Protein AF-A0A4Q3JRB8-F1 (afdb_monomer_lite)

Foldseek 3Di:
DPPPVVVVVVVVVVVVVVVVVVVVQADQVDDAQWDDDFQWIWGWQPDPDSRGDTDTDIDGQDPQQRGWDQDPSHIDRHGCVQFPPPQDQEWDDDWQWIWHQDPRGIDTDDGLPDPFWTWDWDDADPGIYIDGDGHFVPFDDPDQDWDFDWQWIWTQDPVVRGTDIDRLCRVVVHPQWTWDWDPPPDTDIDIDSDPDD

Radius of gyration: 28.71 Å; chains: 1; bounding box: 56×50×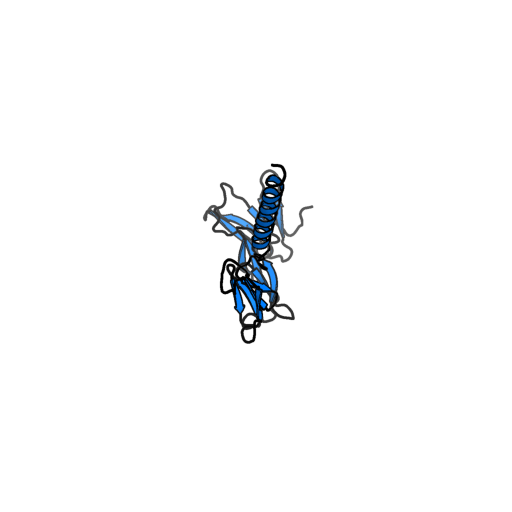99 Å

Secondary structure (DSSP, 8-state):
--SSHHHHHHHHHHHHHHHHHHHTT---S---SEEEETTEEEEE--SSSTTS---EEEEE-BTTB-EEEEETTEEEEE-GGGT--------EESSSEEEEEETTEEEEEEE--STTEEEEEEEETTEEEEEEEE-TTSPP-SS--EEEETTEEEEEETTTTEEEEEEHHHHHT-TT-EEEEE-SSS-EEEEESS---

Structure (mmCIF, N/CA/C/O backbone):
data_AF-A0A4Q3JRB8-F1
#
_entry.id   AF-A0A4Q3JRB8-F1
#
loop_
_atom_site.group_PDB
_atom_site.id
_atom_site.type_symbol
_atom_site.label_atom_id
_atom_site.label_alt_id
_atom_site.label_comp_id
_atom_site.label_asym_id
_atom_site.label_entity_id
_atom_site.label_seq_id
_atom_site.pdbx_PDB_ins_code
_atom_site.Cartn_x
_atom_site.Cartn_y
_atom_site.Cartn_z
_atom_site.occupancy
_atom_site.B_iso_or_equiv
_atom_site.auth_seq_id
_atom_site.auth_comp_id
_atom_site.auth_asym_id
_atom_site.auth_atom_id
_atom_site.pdbx_PDB_model_num
ATOM 1 N N . MET A 1 1 ? 23.333 -1.687 -75.417 1.00 53.34 1 MET A N 1
ATOM 2 C CA . MET A 1 1 ? 23.224 -0.672 -74.342 1.00 53.34 1 MET A CA 1
ATOM 3 C C . MET A 1 1 ? 22.049 -0.888 -73.373 1.00 53.34 1 MET A C 1
ATOM 5 O O . MET A 1 1 ? 21.973 -0.169 -72.391 1.00 53.34 1 MET A O 1
ATOM 9 N N . LEU A 1 2 ? 21.179 -1.890 -73.578 1.00 47.88 2 LEU A N 1
ATOM 10 C CA . LEU A 1 2 ? 20.044 -2.194 -72.684 1.00 47.88 2 LEU A CA 1
ATOM 11 C C . LEU A 1 2 ? 20.357 -3.202 -71.554 1.00 47.88 2 LEU A C 1
ATOM 13 O O . LEU A 1 2 ? 19.567 -3.333 -70.628 1.00 47.88 2 LEU A O 1
ATOM 17 N N . SER A 1 3 ? 21.516 -3.872 -71.573 1.00 49.69 3 SER A N 1
ATOM 18 C CA . SER A 1 3 ? 21.855 -4.925 -70.592 1.00 49.69 3 SER A CA 1
ATOM 19 C C . SER A 1 3 ? 22.582 -4.444 -69.328 1.00 49.69 3 SER A C 1
ATOM 21 O O . SER A 1 3 ? 22.796 -5.242 -68.424 1.00 49.69 3 SER A O 1
ATOM 23 N N . LEU A 1 4 ? 22.964 -3.163 -69.235 1.00 47.38 4 LEU A N 1
ATOM 24 C CA . LEU A 1 4 ? 23.647 -2.611 -68.049 1.00 47.38 4 LEU A CA 1
ATOM 25 C C . LEU A 1 4 ? 22.687 -2.008 -67.007 1.00 47.38 4 LEU A C 1
ATOM 27 O O . LEU A 1 4 ? 23.045 -1.895 -65.838 1.00 47.38 4 LEU A O 1
ATOM 31 N N . LEU A 1 5 ? 21.455 -1.667 -67.395 1.00 47.38 5 LEU A N 1
ATOM 32 C CA . LEU A 1 5 ? 20.468 -1.047 -66.499 1.00 47.38 5 LEU A CA 1
ATOM 33 C C . LEU A 1 5 ? 19.788 -2.054 -65.550 1.00 47.38 5 LEU A C 1
ATOM 35 O O . LEU A 1 5 ? 19.357 -1.680 -64.462 1.00 47.38 5 LEU A O 1
ATOM 39 N N . SER A 1 6 ? 19.743 -3.341 -65.902 1.00 48.44 6 SER A N 1
ATOM 40 C CA . SER A 1 6 ? 19.108 -4.397 -65.095 1.00 48.44 6 SER A CA 1
ATOM 41 C C . SER A 1 6 ? 19.967 -4.907 -63.929 1.00 48.44 6 SER A C 1
ATOM 43 O O . SER A 1 6 ? 19.426 -5.457 -62.968 1.00 48.44 6 SER A O 1
ATOM 45 N N . VAL A 1 7 ? 21.288 -4.697 -63.964 1.00 53.44 7 VAL A N 1
ATOM 46 C CA . VAL A 1 7 ? 22.212 -5.130 -62.896 1.00 53.44 7 VAL A CA 1
ATOM 47 C C . VAL A 1 7 ? 22.179 -4.168 -61.701 1.00 53.44 7 VAL A C 1
ATOM 49 O O . VAL A 1 7 ? 22.191 -4.606 -60.551 1.00 53.44 7 VAL A O 1
ATOM 52 N N . LEU A 1 8 ? 22.025 -2.862 -61.945 1.00 51.56 8 LEU A N 1
ATOM 53 C CA . LEU A 1 8 ? 21.954 -1.847 -60.883 1.00 51.56 8 LEU A CA 1
ATOM 54 C C . LEU A 1 8 ? 20.643 -1.901 -60.076 1.00 51.56 8 LEU A C 1
ATOM 56 O O . LEU A 1 8 ? 20.646 -1.593 -58.885 1.00 51.56 8 LEU A O 1
ATOM 60 N N . ALA A 1 9 ? 19.535 -2.342 -60.682 1.00 51.34 9 ALA A N 1
ATOM 61 C CA . ALA A 1 9 ? 18.244 -2.454 -59.996 1.00 51.34 9 ALA A CA 1
ATOM 62 C C . ALA A 1 9 ? 18.187 -3.628 -58.996 1.00 51.34 9 ALA A C 1
ATOM 64 O O . ALA A 1 9 ? 17.537 -3.519 -57.960 1.00 51.34 9 ALA A O 1
ATOM 65 N N . ARG A 1 10 ? 18.908 -4.730 -59.255 1.00 52.72 10 ARG A N 1
ATOM 66 C CA . ARG A 1 10 ? 18.946 -5.902 -58.355 1.00 52.72 10 ARG A CA 1
ATOM 67 C C . ARG A 1 10 ? 19.896 -5.722 -57.167 1.00 52.72 10 ARG A C 1
ATOM 69 O O . ARG A 1 10 ? 19.636 -6.276 -56.105 1.00 52.72 10 ARG A O 1
ATOM 76 N N . GLY A 1 11 ? 20.943 -4.905 -57.308 1.00 50.75 11 GLY A N 1
ATOM 77 C CA . GLY A 1 11 ? 21.885 -4.619 -56.216 1.00 50.75 11 GLY A CA 1
ATOM 78 C C . GLY A 1 11 ? 21.290 -3.780 -55.076 1.00 50.75 11 GLY A C 1
ATOM 79 O O . GLY A 1 11 ? 21.655 -3.968 -53.920 1.00 50.75 11 GLY A O 1
ATOM 80 N N . ARG A 1 12 ? 20.333 -2.887 -55.372 1.00 53.28 12 ARG A N 1
ATOM 81 C CA . ARG A 1 12 ? 19.713 -2.013 -54.355 1.00 53.28 12 ARG A CA 1
ATOM 82 C C . ARG A 1 12 ? 18.685 -2.722 -53.468 1.00 53.28 12 ARG A C 1
ATOM 84 O O . ARG A 1 12 ? 18.549 -2.357 -52.306 1.00 53.28 12 ARG A O 1
ATOM 91 N N . VAL A 1 13 ? 18.004 -3.749 -53.980 1.00 54.84 13 VAL A N 1
ATOM 92 C CA . VAL A 1 13 ? 17.011 -4.516 -53.202 1.00 54.84 13 VAL A CA 1
ATOM 93 C C . VAL A 1 13 ? 17.692 -5.417 -52.162 1.00 54.84 13 VAL A C 1
ATOM 95 O O . VAL A 1 13 ? 17.184 -5.565 -51.055 1.00 54.84 13 VAL A O 1
ATOM 98 N N . ALA A 1 14 ? 18.882 -5.949 -52.466 1.00 54.47 14 ALA A N 1
ATOM 99 C CA . ALA A 1 14 ? 19.645 -6.770 -51.523 1.00 54.47 14 ALA A CA 1
ATOM 100 C C . ALA A 1 14 ? 20.177 -5.968 -50.315 1.00 54.47 14 ALA A C 1
ATOM 102 O O . ALA A 1 14 ? 20.186 -6.476 -49.196 1.00 54.47 14 ALA A O 1
ATOM 103 N N . LEU A 1 15 ? 20.567 -4.703 -50.519 1.00 55.69 15 LEU A N 1
ATOM 104 C CA . LEU A 1 15 ? 21.072 -3.833 -49.447 1.00 55.69 15 LEU A CA 1
ATOM 105 C C . LEU A 1 15 ? 19.976 -3.374 -48.471 1.00 55.69 15 LEU A C 1
ATOM 107 O O . LEU A 1 15 ? 20.247 -3.261 -47.278 1.00 55.69 15 LEU A O 1
ATOM 111 N N . LEU A 1 16 ? 18.736 -3.168 -48.936 1.00 57.91 16 LEU A N 1
ATOM 112 C CA . LEU A 1 16 ? 17.617 -2.822 -48.045 1.00 57.91 16 LEU A CA 1
ATOM 113 C C . LEU A 1 16 ? 17.182 -4.005 -47.161 1.00 57.91 16 LEU A C 1
ATOM 115 O O . LEU A 1 16 ? 16.840 -3.807 -45.998 1.00 57.91 16 LEU A O 1
ATOM 119 N N . GLY A 1 17 ? 17.219 -5.233 -47.692 1.00 58.22 17 GLY A N 1
ATOM 120 C CA . GLY A 1 17 ? 16.848 -6.435 -46.937 1.00 58.22 17 GLY A CA 1
ATOM 121 C C . GLY A 1 17 ? 17.807 -6.747 -45.781 1.00 58.22 17 GLY A C 1
ATOM 122 O O . GLY A 1 17 ? 17.363 -7.107 -44.694 1.00 58.22 17 GLY A O 1
ATOM 123 N N . ALA A 1 18 ? 19.113 -6.544 -45.981 1.00 59.81 18 ALA A N 1
ATOM 124 C CA . ALA A 1 18 ? 20.119 -6.758 -44.938 1.00 59.81 18 ALA A CA 1
ATOM 125 C C . ALA A 1 18 ? 20.027 -5.728 -43.794 1.00 59.81 18 ALA A C 1
ATOM 127 O O . ALA A 1 18 ? 20.269 -6.070 -42.639 1.00 59.81 18 ALA A O 1
ATOM 128 N N . ALA A 1 19 ? 19.630 -4.486 -44.092 1.00 60.75 19 ALA A N 1
ATOM 129 C CA . ALA A 1 19 ? 19.451 -3.448 -43.077 1.00 60.75 19 ALA A CA 1
ATOM 130 C C . ALA A 1 19 ? 18.230 -3.702 -42.170 1.00 60.75 19 ALA A C 1
ATOM 132 O O . ALA A 1 19 ? 18.309 -3.456 -40.969 1.00 60.75 19 ALA A O 1
ATOM 133 N N . LEU A 1 20 ? 17.124 -4.246 -42.703 1.00 61.03 20 LEU A N 1
ATOM 134 C CA . LEU A 1 20 ? 15.959 -4.617 -41.883 1.00 61.03 20 LEU A CA 1
ATOM 135 C C . LEU A 1 20 ? 16.226 -5.837 -40.986 1.00 61.03 20 LEU A C 1
ATOM 137 O O . LEU A 1 20 ? 15.730 -5.881 -39.864 1.00 61.03 20 LEU A O 1
ATOM 141 N N . ALA A 1 21 ? 17.027 -6.805 -41.442 1.00 59.75 21 ALA A N 1
ATOM 142 C CA . ALA A 1 21 ? 17.377 -7.978 -40.637 1.00 59.75 21 ALA A CA 1
ATOM 143 C C . ALA A 1 21 ? 18.255 -7.630 -39.418 1.00 59.75 21 ALA A C 1
ATOM 145 O O . ALA A 1 21 ? 18.171 -8.303 -38.396 1.00 59.75 21 ALA A O 1
ATOM 146 N N . LEU A 1 22 ? 19.049 -6.554 -39.494 1.00 59.47 22 LEU A N 1
ATOM 147 C CA . LEU A 1 22 ? 19.827 -6.041 -38.358 1.00 59.47 22 LEU A CA 1
ATOM 148 C C . LEU A 1 22 ? 18.963 -5.291 -37.326 1.00 59.47 22 LEU A C 1
ATOM 150 O O . LEU A 1 22 ? 19.352 -5.206 -36.166 1.00 59.47 22 LEU A O 1
ATOM 154 N N . LEU A 1 23 ? 17.785 -4.789 -37.715 1.00 58.53 23 LEU A N 1
ATOM 155 C CA . LEU A 1 23 ? 16.835 -4.125 -36.808 1.00 58.53 23 LEU A CA 1
ATOM 156 C C . LEU A 1 23 ? 15.886 -5.108 -36.105 1.00 58.53 23 LEU A C 1
ATOM 158 O O . LEU A 1 23 ? 15.391 -4.804 -35.027 1.00 58.53 23 LEU A O 1
ATOM 162 N N . ALA A 1 24 ? 15.658 -6.292 -36.680 1.00 60.66 24 ALA A N 1
ATOM 163 C CA . ALA A 1 24 ? 14.780 -7.320 -36.112 1.00 60.66 24 ALA A CA 1
ATOM 164 C C . ALA A 1 24 ? 15.445 -8.193 -35.025 1.00 60.66 24 ALA A C 1
ATOM 166 O O . ALA A 1 24 ? 14.812 -9.104 -34.507 1.00 60.66 24 ALA A O 1
ATOM 167 N N . GLY A 1 25 ? 16.723 -7.962 -34.702 1.00 56.38 25 GLY A N 1
ATOM 168 C CA . GLY A 1 25 ? 17.486 -8.762 -33.732 1.00 56.38 25 GLY A CA 1
ATOM 169 C C . GLY A 1 25 ? 17.620 -8.149 -32.335 1.00 56.38 25 GLY A C 1
ATOM 170 O O . GLY A 1 25 ? 18.363 -8.685 -31.519 1.00 56.38 25 GLY A O 1
ATOM 171 N N . CYS A 1 26 ? 16.956 -7.023 -32.063 1.00 62.91 26 CYS A N 1
ATOM 172 C CA . CYS A 1 26 ? 17.095 -6.274 -30.810 1.00 62.91 26 CYS A CA 1
ATOM 173 C C . CYS A 1 26 ? 15.835 -6.375 -29.940 1.00 62.91 26 CYS A C 1
ATOM 175 O O . CYS A 1 26 ? 15.344 -5.366 -29.439 1.00 62.91 26 CYS A O 1
ATOM 177 N N . ASP A 1 27 ? 15.292 -7.580 -29.776 1.00 65.56 27 ASP A N 1
ATOM 178 C CA . ASP A 1 27 ? 14.184 -7.793 -28.849 1.00 65.56 27 ASP A CA 1
ATOM 179 C C . ASP A 1 27 ? 14.731 -7.830 -27.416 1.00 65.56 27 ASP A C 1
ATOM 181 O O . ASP A 1 27 ? 15.447 -8.751 -27.017 1.00 65.56 27 ASP A O 1
ATOM 185 N N . ASN A 1 28 ? 14.419 -6.792 -26.641 1.00 67.75 28 ASN A N 1
ATOM 186 C CA . ASN A 1 28 ? 14.583 -6.811 -25.193 1.00 67.75 28 ASN A CA 1
ATOM 187 C C . ASN A 1 28 ? 13.304 -7.401 -24.592 1.00 67.75 28 ASN A C 1
ATOM 189 O O . ASN A 1 28 ? 12.225 -6.838 -24.762 1.00 67.75 28 ASN A O 1
ATOM 193 N N . GLU A 1 29 ? 13.410 -8.524 -23.878 1.00 72.69 29 GLU A N 1
ATOM 194 C CA . GLU A 1 29 ? 12.245 -9.208 -23.289 1.00 72.69 29 GLU A CA 1
ATOM 195 C C . GLU A 1 29 ? 11.630 -8.434 -22.110 1.00 72.69 29 GLU A C 1
ATOM 197 O O . GLU A 1 29 ? 10.558 -8.783 -21.615 1.00 72.69 29 GLU A O 1
ATOM 202 N N . CYS A 1 30 ? 12.316 -7.399 -21.621 1.00 81.56 30 CYS A N 1
ATOM 203 C CA . CYS A 1 30 ? 11.975 -6.720 -20.382 1.00 81.56 30 CYS A CA 1
ATOM 204 C C . CYS A 1 30 ? 12.440 -5.253 -20.361 1.00 81.56 30 CYS A C 1
ATOM 206 O O . CYS A 1 30 ? 13.407 -4.872 -21.023 1.00 81.56 30 CYS A O 1
ATOM 208 N N . SER A 1 31 ? 11.717 -4.425 -19.599 1.00 84.19 31 SER A N 1
ATOM 209 C CA . SER A 1 31 ? 11.901 -2.966 -19.494 1.00 84.19 31 SER A CA 1
ATOM 210 C C . SER A 1 31 ? 12.066 -2.463 -18.053 1.00 84.19 31 SER A C 1
ATOM 212 O O . SER A 1 31 ? 11.939 -1.268 -17.806 1.00 84.19 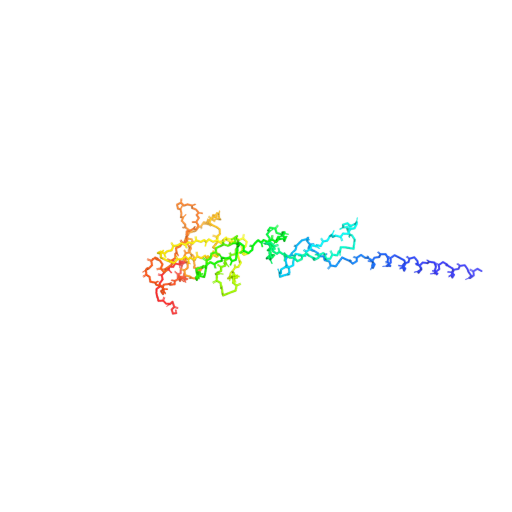31 SER A O 1
ATOM 214 N N . PHE A 1 32 ? 12.270 -3.368 -17.099 1.00 86.88 32 PHE A N 1
ATOM 215 C CA . PHE A 1 32 ? 12.501 -3.064 -15.684 1.00 86.88 32 PHE A CA 1
ATOM 216 C C . PHE A 1 32 ? 13.959 -3.367 -15.334 1.00 86.88 32 PHE A C 1
ATOM 218 O O . PHE A 1 32 ? 14.646 -3.979 -16.143 1.00 86.88 32 PHE A O 1
ATOM 225 N N . ASP A 1 33 ? 14.433 -2.955 -14.161 1.00 88.44 33 ASP A N 1
ATOM 226 C CA . ASP A 1 33 ? 15.740 -3.390 -13.656 1.00 88.44 33 ASP A CA 1
ATOM 227 C C . ASP A 1 33 ? 15.545 -4.571 -12.706 1.00 88.44 33 ASP A C 1
AT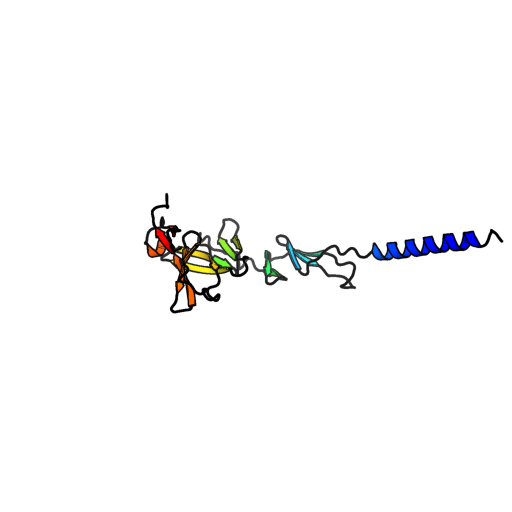OM 229 O O . ASP A 1 33 ? 16.026 -5.670 -12.983 1.00 88.44 33 ASP A O 1
ATOM 233 N N . GLU A 1 34 ? 14.718 -4.399 -11.671 1.00 93.69 34 GLU A N 1
ATOM 234 C CA . GLU A 1 34 ? 14.301 -5.469 -10.762 1.00 93.69 34 GLU A CA 1
ATOM 235 C C . GLU A 1 34 ? 12.818 -5.341 -10.398 1.00 93.69 34 GLU A C 1
ATOM 237 O O . GLU A 1 34 ? 12.273 -4.238 -10.390 1.00 93.69 34 GLU A O 1
ATOM 242 N N . ARG A 1 35 ? 12.155 -6.469 -10.125 1.00 93.44 35 ARG A N 1
ATOM 243 C CA . ARG A 1 35 ? 10.791 -6.513 -9.576 1.00 93.44 35 ARG A CA 1
ATOM 244 C C . ARG A 1 35 ? 10.514 -7.821 -8.844 1.00 93.44 35 ARG A C 1
ATOM 246 O O . ARG A 1 35 ? 11.144 -8.842 -9.133 1.00 93.44 35 ARG A O 1
ATOM 253 N N . CYS A 1 36 ? 9.509 -7.829 -7.982 1.00 92.75 36 CYS A N 1
ATOM 254 C CA . CYS A 1 36 ? 8.973 -9.055 -7.410 1.00 92.75 36 CYS A CA 1
ATOM 255 C C . CYS A 1 36 ? 7.813 -9.631 -8.236 1.00 92.75 36 CYS A C 1
ATOM 257 O O . CYS A 1 36 ? 6.875 -8.937 -8.626 1.00 92.75 36 CYS A O 1
ATOM 259 N N . ASN A 1 37 ? 7.856 -10.942 -8.478 1.00 89.75 37 ASN A N 1
ATOM 260 C CA . ASN A 1 37 ? 6.765 -11.731 -9.044 1.00 89.75 37 ASN A CA 1
ATOM 261 C C . ASN A 1 37 ? 6.421 -12.857 -8.059 1.00 89.75 37 ASN A C 1
ATOM 263 O O . ASN A 1 37 ? 7.001 -13.944 -8.094 1.00 89.75 37 ASN A O 1
ATOM 267 N N . GLY A 1 38 ? 5.531 -12.561 -7.109 1.00 86.62 38 GLY A N 1
ATOM 268 C CA . GLY A 1 38 ? 5.269 -13.449 -5.975 1.00 86.62 38 GLY A CA 1
ATOM 269 C C . GLY A 1 38 ? 6.505 -13.582 -5.082 1.00 86.62 38 GLY A C 1
ATOM 270 O O . GLY A 1 38 ? 7.025 -12.583 -4.599 1.00 86.62 38 GLY A O 1
ATOM 271 N N . ASN A 1 39 ? 6.995 -14.807 -4.880 1.00 87.69 39 ASN A N 1
ATOM 272 C CA . ASN A 1 39 ? 8.220 -15.091 -4.121 1.00 87.69 39 ASN A CA 1
ATOM 273 C C . ASN A 1 39 ? 9.486 -15.134 -4.996 1.00 87.69 39 ASN A C 1
ATOM 275 O O . ASN A 1 39 ? 10.517 -15.647 -4.567 1.00 87.69 39 ASN A O 1
ATOM 279 N N . VAL A 1 40 ? 9.413 -14.668 -6.242 1.00 93.81 40 VAL A N 1
ATOM 280 C CA . VAL A 1 40 ? 10.530 -14.705 -7.188 1.00 93.81 40 VAL A CA 1
ATOM 281 C C . VAL A 1 40 ? 11.001 -13.287 -7.467 1.00 93.81 40 VAL A C 1
ATOM 283 O O . VAL A 1 40 ? 10.225 -12.454 -7.934 1.00 93.81 40 VAL A O 1
ATOM 286 N N . ARG A 1 41 ? 12.288 -13.032 -7.229 1.00 95.19 41 ARG A N 1
ATOM 287 C CA . ARG A 1 41 ? 12.966 -11.827 -7.702 1.00 95.19 41 ARG A CA 1
ATOM 288 C C . ARG A 1 41 ? 13.234 -11.975 -9.192 1.00 95.19 41 ARG A C 1
ATOM 290 O O . ARG A 1 41 ? 13.904 -12.918 -9.617 1.00 95.19 41 ARG A O 1
ATOM 297 N N . GLU A 1 42 ? 12.700 -11.055 -9.981 1.00 94.75 42 GLU A N 1
ATOM 298 C CA . GLU A 1 42 ? 12.971 -10.950 -11.408 1.00 94.75 42 GLU A CA 1
ATOM 299 C C . GLU A 1 42 ? 13.938 -9.788 -11.652 1.00 94.75 42 GLU A C 1
ATOM 301 O O . GLU A 1 42 ? 13.621 -8.644 -11.341 1.00 94.75 42 GLU A O 1
ATOM 306 N N . THR A 1 43 ? 15.099 -10.073 -12.238 1.00 92.62 43 THR A N 1
ATOM 307 C CA . THR A 1 43 ? 16.086 -9.067 -12.655 1.00 92.62 43 THR A CA 1
ATOM 308 C C . THR A 1 43 ? 16.165 -9.067 -14.172 1.00 92.62 43 THR A C 1
ATOM 310 O O . THR A 1 43 ? 16.263 -10.120 -14.801 1.00 92.62 43 THR A O 1
ATOM 313 N N . CYS A 1 44 ? 16.128 -7.894 -14.784 1.00 88.88 44 CYS A N 1
ATOM 314 C CA . CYS A 1 44 ? 16.231 -7.740 -16.224 1.00 88.88 44 CYS A CA 1
ATOM 315 C C . CYS A 1 44 ? 17.551 -7.047 -16.566 1.00 88.88 44 CYS A C 1
ATOM 317 O O . CYS A 1 44 ? 17.773 -5.896 -16.204 1.00 88.88 44 CYS A O 1
ATOM 319 N N . GLY A 1 45 ? 18.442 -7.731 -17.285 1.00 77.25 45 GLY A N 1
ATOM 320 C CA . GLY A 1 45 ? 19.768 -7.180 -17.614 1.00 77.25 45 GLY A CA 1
ATOM 321 C C . GLY A 1 45 ? 20.948 -8.136 -17.451 1.00 77.25 45 GLY A C 1
ATOM 322 O O . GLY A 1 45 ? 22.093 -7.712 -17.589 1.00 77.25 45 GLY A O 1
ATOM 323 N N . GLU A 1 46 ? 20.720 -9.427 -17.195 1.00 62.12 46 GLU A N 1
ATOM 324 C CA . GLU A 1 46 ? 21.804 -10.410 -17.268 1.00 62.12 46 GLU A CA 1
ATOM 325 C C . GLU A 1 46 ? 22.078 -10.794 -18.732 1.00 62.12 46 GLU A C 1
ATOM 327 O O . GLU A 1 46 ? 21.436 -11.669 -19.314 1.00 62.12 46 GLU A O 1
ATOM 332 N N . GLY A 1 47 ? 23.038 -10.099 -19.343 1.00 58.03 47 GLY A N 1
ATOM 333 C CA . GLY A 1 47 ? 23.578 -10.361 -20.675 1.00 58.03 47 GLY A CA 1
ATOM 334 C C . GLY A 1 47 ? 24.986 -9.771 -20.800 1.00 58.03 47 GLY A C 1
ATOM 335 O O . GLY A 1 47 ? 25.347 -8.857 -20.063 1.00 58.03 47 GLY A O 1
ATOM 336 N N . ALA A 1 48 ? 25.808 -10.298 -21.714 1.00 57.91 48 ALA A N 1
ATOM 337 C CA . ALA A 1 48 ? 27.170 -9.786 -21.937 1.00 57.91 48 ALA A CA 1
ATOM 338 C C . ALA A 1 48 ? 27.189 -8.338 -22.473 1.00 57.91 48 ALA A C 1
ATOM 340 O O . ALA A 1 48 ? 28.211 -7.662 -22.382 1.00 57.91 48 ALA A O 1
ATOM 341 N N . ASP A 1 49 ? 26.058 -7.873 -23.009 1.00 58.62 49 ASP A N 1
ATOM 342 C CA . ASP A 1 49 ? 25.826 -6.520 -23.495 1.00 58.62 49 ASP A CA 1
ATOM 343 C C . ASP A 1 49 ? 24.542 -5.980 -22.841 1.00 58.62 49 ASP A C 1
ATOM 345 O O . ASP A 1 49 ? 23.463 -6.544 -23.009 1.00 58.62 49 ASP A O 1
ATOM 349 N N . GLN A 1 50 ? 24.657 -4.905 -22.058 1.00 58.59 50 GLN A N 1
ATOM 350 C CA . GLN A 1 50 ? 23.534 -4.299 -21.329 1.00 58.59 50 GLN A CA 1
ATOM 351 C C . GLN A 1 50 ? 22.517 -3.607 -22.257 1.00 58.59 50 GLN A C 1
ATOM 353 O O . GLN A 1 50 ? 21.438 -3.223 -21.807 1.00 58.59 50 GLN A O 1
ATOM 358 N N . MET A 1 51 ? 22.832 -3.442 -23.548 1.00 63.03 51 MET A N 1
ATOM 359 C CA . MET A 1 51 ? 21.945 -2.783 -24.513 1.00 63.03 51 MET A CA 1
ATOM 360 C C . MET A 1 51 ? 21.126 -3.750 -25.377 1.00 63.03 51 MET A C 1
ATOM 362 O O . MET A 1 51 ? 20.094 -3.341 -25.915 1.00 63.03 51 MET A O 1
ATOM 366 N N . PHE A 1 52 ? 21.534 -5.018 -25.497 1.00 66.31 52 PHE A N 1
ATOM 367 C CA . PHE A 1 52 ? 20.910 -5.975 -26.415 1.00 66.31 52 PHE A CA 1
ATOM 368 C C . PHE A 1 52 ? 20.775 -7.368 -25.798 1.00 66.31 52 PHE A C 1
ATOM 370 O O . PHE A 1 52 ? 21.710 -7.896 -25.201 1.00 66.31 52 PHE A O 1
ATOM 377 N N . GLY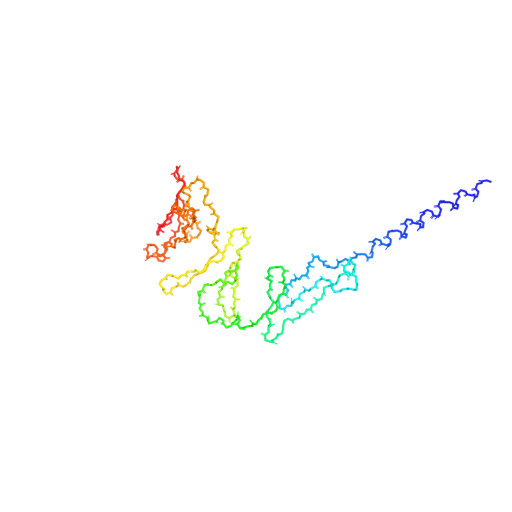 A 1 53 ? 19.614 -8.000 -25.996 1.00 68.44 53 GLY A N 1
ATOM 378 C CA . GLY A 1 53 ? 19.369 -9.366 -25.532 1.00 68.44 53 GLY A CA 1
ATOM 379 C C . GLY A 1 53 ? 19.170 -9.467 -24.020 1.00 68.44 53 GLY A C 1
ATOM 380 O O . GLY A 1 53 ? 19.542 -10.482 -23.426 1.00 68.44 53 GLY A O 1
ATOM 381 N N . ARG A 1 54 ? 18.590 -8.430 -23.395 1.00 77.31 54 ARG A N 1
ATOM 382 C CA . ARG A 1 54 ? 18.204 -8.469 -21.978 1.00 77.31 54 ARG A CA 1
ATOM 383 C C . ARG A 1 54 ? 17.186 -9.589 -21.768 1.00 77.31 54 ARG A C 1
ATOM 385 O O . ARG A 1 54 ? 16.151 -9.625 -22.434 1.00 77.31 54 ARG A O 1
ATOM 392 N N . ARG A 1 55 ? 17.490 -10.482 -20.827 1.00 84.00 55 ARG A N 1
ATOM 393 C CA . ARG A 1 55 ? 16.617 -11.579 -20.395 1.00 84.00 55 ARG A CA 1
ATOM 394 C C . ARG A 1 55 ? 16.191 -11.372 -18.954 1.00 84.00 55 ARG A C 1
ATOM 396 O O . ARG A 1 55 ? 16.897 -10.724 -18.178 1.00 84.00 55 ARG A O 1
ATOM 403 N N . ILE A 1 56 ? 15.050 -11.961 -18.609 1.00 90.38 56 ILE A N 1
ATOM 404 C CA . ILE A 1 56 ? 14.563 -12.010 -17.232 1.00 90.38 56 ILE A CA 1
ATOM 405 C C . ILE A 1 56 ? 15.271 -13.156 -16.504 1.00 90.38 56 ILE A C 1
ATOM 407 O O . ILE A 1 56 ? 14.988 -14.332 -16.746 1.00 90.38 56 ILE A O 1
ATOM 411 N N . ALA A 1 57 ? 16.172 -12.811 -15.592 1.00 90.56 57 ALA A N 1
ATOM 412 C CA . ALA A 1 57 ? 16.712 -13.730 -14.606 1.00 90.56 57 ALA A CA 1
ATOM 413 C C . ALA A 1 57 ? 15.702 -13.877 -13.464 1.00 90.56 57 ALA A C 1
ATOM 415 O O . ALA A 1 57 ? 15.191 -12.888 -12.942 1.00 90.56 57 ALA A O 1
ATOM 416 N N . ARG A 1 58 ? 15.393 -15.120 -13.088 1.00 94.12 58 ARG A N 1
ATOM 417 C CA . ARG A 1 58 ? 14.463 -15.439 -12.001 1.00 94.12 58 ARG A CA 1
ATOM 418 C C . ARG A 1 58 ? 15.224 -16.085 -10.858 1.00 94.12 58 ARG A C 1
ATOM 420 O O . ARG A 1 58 ? 15.780 -17.167 -11.034 1.00 94.12 58 ARG A O 1
ATOM 427 N N . SER A 1 59 ? 15.202 -15.446 -9.698 1.00 95.31 59 SER A N 1
ATOM 428 C CA . SER A 1 59 ? 15.798 -15.961 -8.472 1.00 95.31 59 SER A CA 1
ATOM 429 C C . SER A 1 59 ? 14.701 -16.149 -7.422 1.00 95.31 59 SER A C 1
ATOM 431 O O . SER A 1 59 ? 14.164 -15.157 -6.924 1.00 95.31 59 SER A O 1
ATOM 433 N N . PRO A 1 60 ? 14.288 -17.392 -7.118 1.00 95.06 60 PRO A N 1
ATOM 434 C CA . PRO A 1 60 ? 13.316 -17.625 -6.061 1.00 95.06 60 PRO A CA 1
ATOM 435 C C . PRO A 1 60 ? 13.909 -17.215 -4.711 1.00 95.06 60 PRO A C 1
ATOM 437 O O . PRO A 1 60 ? 15.038 -17.576 -4.381 1.00 95.06 60 PRO A O 1
ATOM 440 N N . CYS A 1 61 ? 13.129 -16.490 -3.919 1.00 91.69 61 CYS A N 1
ATOM 441 C CA . CYS A 1 61 ? 13.445 -16.218 -2.529 1.00 91.69 61 CYS A CA 1
ATOM 442 C C . CYS A 1 61 ? 13.347 -17.530 -1.734 1.00 91.69 61 CYS A C 1
ATOM 444 O O . CYS A 1 61 ? 12.362 -18.266 -1.831 1.00 91.69 61 CYS A O 1
ATOM 446 N N . THR A 1 62 ? 14.394 -17.856 -0.976 1.00 91.25 62 THR A N 1
ATOM 447 C CA . THR A 1 62 ? 14.508 -19.099 -0.198 1.00 91.25 62 THR A CA 1
ATOM 448 C C . THR A 1 62 ? 14.750 -18.792 1.270 1.00 91.25 62 THR A C 1
ATOM 450 O O . THR A 1 62 ? 15.389 -17.792 1.594 1.00 91.25 62 THR A O 1
ATOM 453 N N . ALA A 1 63 ? 14.335 -19.695 2.162 1.00 78.31 63 ALA A N 1
ATOM 454 C CA . ALA A 1 63 ? 14.602 -19.577 3.592 1.00 78.31 63 ALA A CA 1
ATOM 455 C C . ALA A 1 63 ? 16.094 -19.264 3.881 1.00 78.31 63 ALA A C 1
ATOM 457 O O . ALA A 1 63 ? 16.979 -19.838 3.241 1.00 78.31 63 ALA A O 1
ATOM 458 N N . PRO A 1 64 ? 16.395 -18.363 4.831 1.00 76.19 64 PRO A N 1
ATOM 459 C CA . PRO A 1 64 ? 15.470 -17.706 5.747 1.00 76.19 64 PRO A CA 1
ATOM 460 C C . PRO A 1 64 ? 14.856 -16.420 5.178 1.00 76.19 64 PRO A C 1
ATOM 462 O O . PRO A 1 64 ? 14.357 -15.651 5.972 1.00 76.19 64 PRO A O 1
ATOM 465 N N . ASN A 1 65 ? 14.926 -16.146 3.870 1.00 80.69 65 ASN A N 1
ATOM 466 C CA . ASN A 1 65 ? 14.368 -14.958 3.217 1.00 80.69 65 ASN A CA 1
ATOM 467 C C . ASN A 1 65 ? 13.478 -15.366 2.039 1.00 80.69 65 ASN A C 1
ATOM 469 O O . ASN A 1 65 ? 13.900 -15.286 0.890 1.00 80.69 65 ASN A O 1
ATOM 473 N N . ASP A 1 66 ? 12.289 -15.893 2.322 1.00 85.75 66 ASP A N 1
ATOM 474 C CA . ASP A 1 66 ? 11.385 -16.517 1.348 1.00 85.75 66 ASP A CA 1
ATOM 475 C C . ASP A 1 66 ? 10.295 -15.578 0.797 1.00 85.75 66 ASP A C 1
ATOM 477 O O . ASP A 1 66 ? 9.513 -15.988 -0.061 1.00 85.75 66 ASP A O 1
ATOM 481 N N . VAL A 1 67 ? 10.285 -14.306 1.212 1.00 82.56 67 VAL A N 1
ATOM 482 C CA . VAL A 1 67 ? 9.365 -13.272 0.715 1.00 82.56 67 VAL A CA 1
ATOM 483 C C . VAL A 1 67 ? 10.116 -12.277 -0.167 1.00 82.56 67 VAL A C 1
ATOM 485 O O . VAL A 1 67 ? 11.141 -11.748 0.249 1.00 82.56 67 VAL A O 1
ATOM 488 N N . CYS A 1 68 ? 9.600 -11.988 -1.364 1.00 88.62 68 CYS A N 1
ATOM 489 C CA . CYS A 1 68 ? 10.117 -10.920 -2.225 1.00 88.62 68 CYS A CA 1
ATOM 490 C C . CYS A 1 68 ? 9.324 -9.629 -1.983 1.00 88.62 68 CYS A C 1
ATOM 492 O O . CYS A 1 68 ? 8.093 -9.653 -2.029 1.00 88.62 68 CYS A O 1
ATOM 494 N N . VAL A 1 69 ? 10.009 -8.506 -1.758 1.00 85.69 69 VAL A N 1
ATOM 495 C CA . VAL A 1 69 ? 9.403 -7.170 -1.645 1.00 85.69 69 VAL A CA 1
ATOM 496 C C . VAL A 1 69 ? 10.077 -6.167 -2.583 1.00 85.69 69 VAL A C 1
ATOM 498 O O . VAL A 1 69 ? 11.294 -6.193 -2.746 1.00 85.69 69 VAL A O 1
ATOM 501 N N . ASP A 1 70 ? 9.294 -5.261 -3.173 1.00 85.81 70 ASP A N 1
ATOM 502 C CA . ASP A 1 70 ? 9.817 -4.125 -3.939 1.00 85.81 70 ASP A CA 1
ATOM 503 C C . ASP A 1 70 ? 10.065 -2.937 -2.992 1.00 85.81 70 ASP A C 1
ATOM 505 O O . ASP A 1 70 ? 9.142 -2.446 -2.339 1.00 85.81 70 ASP A O 1
ATOM 509 N N . ARG A 1 71 ? 11.312 -2.466 -2.902 1.00 80.06 71 ARG A N 1
ATOM 510 C CA . ARG A 1 71 ? 11.745 -1.351 -2.051 1.00 80.06 71 ARG A CA 1
ATOM 511 C C . ARG A 1 71 ? 12.589 -0.378 -2.869 1.00 80.06 71 ARG A C 1
ATOM 513 O O . ARG A 1 71 ? 13.648 -0.737 -3.368 1.00 80.06 71 ARG A O 1
ATOM 520 N N . ASN A 1 72 ? 12.135 0.871 -2.993 1.00 83.81 72 ASN A N 1
ATOM 521 C CA . ASN A 1 72 ? 12.844 1.933 -3.725 1.00 83.81 72 ASN A CA 1
ATOM 522 C C . ASN A 1 72 ? 13.220 1.555 -5.175 1.00 83.81 72 ASN A C 1
ATOM 524 O O . ASN A 1 72 ? 14.286 1.924 -5.660 1.00 83.81 72 ASN A O 1
ATOM 528 N N . GLY A 1 73 ? 12.356 0.795 -5.857 1.00 82.62 73 GLY A N 1
ATOM 529 C CA . GLY A 1 73 ? 12.606 0.325 -7.225 1.00 82.62 73 GLY A CA 1
ATOM 530 C C . GLY A 1 73 ? 13.567 -0.866 -7.340 1.00 82.62 73 GLY A C 1
ATOM 531 O O . GLY A 1 73 ? 13.937 -1.221 -8.455 1.00 82.62 73 GLY A O 1
ATOM 532 N N . ALA A 1 74 ? 13.959 -1.484 -6.221 1.00 89.06 74 ALA A N 1
ATOM 533 C CA . ALA A 1 74 ? 14.736 -2.720 -6.178 1.00 89.06 74 ALA A CA 1
ATOM 534 C C . ALA A 1 74 ? 13.909 -3.863 -5.575 1.00 89.06 74 ALA A C 1
ATOM 536 O O . ALA A 1 74 ? 13.092 -3.635 -4.684 1.00 89.06 74 ALA A O 1
ATOM 537 N N . ALA A 1 75 ? 14.140 -5.093 -6.032 1.00 90.88 75 ALA A N 1
ATOM 538 C CA . ALA A 1 75 ? 13.469 -6.273 -5.498 1.00 90.88 75 ALA A CA 1
ATOM 539 C C . ALA A 1 75 ? 14.385 -6.994 -4.503 1.00 90.88 75 ALA A C 1
ATOM 541 O O . ALA A 1 75 ? 15.504 -7.387 -4.838 1.00 90.88 75 ALA A O 1
ATOM 542 N N . GLU A 1 76 ? 13.909 -7.203 -3.279 1.00 91.94 76 GLU A N 1
ATOM 543 C CA . GLU A 1 76 ? 14.686 -7.769 -2.176 1.00 91.94 76 GLU A CA 1
ATOM 544 C C . GLU A 1 76 ? 13.999 -9.012 -1.598 1.00 91.94 76 GLU A C 1
ATOM 546 O O . GLU A 1 76 ? 12.796 -9.009 -1.343 1.00 91.94 76 GLU A O 1
ATOM 551 N N . CYS A 1 77 ? 14.770 -10.078 -1.354 1.00 90.75 77 CYS A N 1
ATOM 552 C CA . CYS A 1 77 ? 14.293 -11.224 -0.581 1.00 90.75 77 CYS A CA 1
ATOM 553 C C . CYS A 1 77 ? 14.495 -10.945 0.911 1.00 90.75 77 CYS A C 1
ATOM 555 O O . CYS A 1 77 ? 15.627 -10.733 1.351 1.00 90.75 77 CYS A O 1
ATOM 557 N N . VAL A 1 78 ? 13.421 -10.989 1.693 1.00 82.62 78 VAL A N 1
ATOM 558 C CA . VAL A 1 78 ? 13.413 -10.667 3.125 1.00 82.62 78 VAL A CA 1
ATOM 559 C C . VAL A 1 78 ? 12.878 -11.818 3.965 1.00 82.62 78 VAL A C 1
ATOM 561 O O . VAL A 1 78 ? 12.131 -12.674 3.485 1.00 82.62 78 VAL A O 1
ATOM 564 N N . ALA A 1 79 ? 13.291 -11.844 5.232 1.00 74.19 79 ALA A N 1
ATOM 565 C CA . ALA A 1 79 ? 12.949 -12.914 6.148 1.00 74.19 79 ALA A CA 1
ATOM 566 C C . ALA A 1 79 ? 11.464 -12.946 6.510 1.00 74.19 79 ALA A C 1
ATOM 568 O O . ALA A 1 79 ? 10.898 -11.891 6.811 1.00 74.19 79 ALA A O 1
ATOM 569 N N . PRO A 1 80 ? 10.881 -14.150 6.676 1.00 63.22 80 PRO A N 1
ATOM 570 C CA . PRO A 1 80 ? 9.611 -14.330 7.352 1.00 63.22 80 PRO A CA 1
ATOM 571 C C . PRO A 1 80 ? 9.714 -13.968 8.848 1.00 63.22 80 PRO A C 1
ATOM 573 O O . PRO A 1 80 ? 8.722 -13.980 9.559 1.00 63.22 80 PRO A O 1
ATOM 576 N N . ALA A 1 81 ? 10.886 -13.553 9.345 1.00 50.00 81 ALA A N 1
ATOM 577 C CA . ALA A 1 81 ? 11.045 -12.694 10.528 1.00 50.00 81 ALA A CA 1
ATOM 578 C C . ALA A 1 81 ? 10.036 -11.520 10.577 1.00 50.00 81 ALA A C 1
ATOM 580 O O . ALA A 1 81 ? 9.560 -11.104 11.629 1.00 50.00 81 ALA A O 1
ATOM 581 N N . LEU A 1 82 ? 9.687 -11.010 9.391 1.00 51.16 82 LEU A N 1
ATOM 582 C CA . LEU A 1 82 ? 8.605 -10.061 9.129 1.00 51.16 82 LEU A CA 1
ATOM 583 C C . LEU A 1 82 ? 7.271 -10.761 8.793 1.00 51.16 82 LEU A C 1
ATOM 585 O O . LEU A 1 82 ? 6.454 -10.183 8.100 1.00 51.16 82 LEU A O 1
ATOM 589 N N . THR A 1 83 ? 7.041 -11.999 9.231 1.00 48.81 83 THR A N 1
ATOM 590 C CA . THR A 1 83 ? 5.793 -12.783 9.077 1.00 48.81 83 THR A CA 1
ATOM 591 C C . THR A 1 83 ? 5.340 -13.489 10.351 1.00 48.81 83 THR A C 1
ATOM 593 O O . THR A 1 83 ? 4.187 -13.910 10.401 1.00 48.81 83 THR A O 1
ATOM 596 N N . GLU A 1 84 ? 6.135 -13.502 11.429 1.00 49.78 84 GLU A N 1
ATOM 597 C CA . GLU A 1 84 ? 5.578 -13.647 12.781 1.00 49.78 84 GLU A CA 1
ATOM 598 C C . GLU A 1 84 ? 4.911 -12.326 13.171 1.00 49.78 84 GLU A C 1
ATOM 600 O O . GLU A 1 84 ? 5.345 -11.573 14.040 1.00 49.78 84 GLU A O 1
ATOM 605 N N . CYS A 1 85 ? 3.840 -11.997 12.460 1.00 58.47 85 CYS A N 1
ATOM 606 C CA . CYS A 1 85 ? 2.833 -11.188 13.081 1.00 58.47 85 CYS A CA 1
ATOM 607 C C . CYS A 1 85 ? 2.155 -12.091 14.107 1.00 58.47 85 CYS A C 1
ATOM 609 O O . CYS A 1 85 ? 1.570 -13.111 13.749 1.00 58.47 85 CYS A O 1
ATOM 611 N N . GLU A 1 86 ? 2.248 -11.749 15.395 1.00 58.97 86 GLU A N 1
ATOM 612 C CA . GLU A 1 86 ? 1.192 -12.211 16.289 1.00 58.97 86 GLU A CA 1
ATOM 613 C C . GLU A 1 86 ? -0.131 -11.787 15.641 1.00 58.97 86 GLU A C 1
ATOM 615 O O . GLU A 1 86 ? -0.175 -10.670 15.104 1.00 58.97 86 GLU A O 1
ATOM 620 N N . PRO A 1 87 ? -1.165 -12.649 15.630 1.00 58.16 87 PRO A N 1
ATOM 621 C CA . PRO A 1 87 ? -2.500 -12.296 15.169 1.00 58.16 87 PRO A CA 1
ATOM 622 C C . PRO A 1 87 ? -3.064 -11.182 16.055 1.00 58.16 87 PRO A C 1
ATOM 624 O O . PRO A 1 87 ? -3.885 -11.397 16.939 1.00 58.16 87 PRO A O 1
ATOM 627 N N . SER A 1 88 ? -2.580 -9.969 15.822 1.00 62.03 88 SER A N 1
ATOM 628 C CA . SER A 1 88 ? -3.190 -8.723 16.209 1.00 62.03 88 SER A CA 1
ATOM 629 C C . SER A 1 88 ? -4.030 -8.307 15.019 1.00 62.03 88 SER A C 1
ATOM 631 O O . SER A 1 88 ? -3.521 -8.157 13.906 1.00 62.03 88 SER A O 1
ATOM 633 N N . THR A 1 89 ? -5.312 -8.085 15.265 1.00 63.62 89 THR A N 1
ATOM 634 C CA . THR A 1 89 ? -6.233 -7.477 14.299 1.00 63.62 89 THR A CA 1
ATOM 635 C C . THR A 1 89 ? -5.794 -6.082 13.857 1.00 63.62 89 THR A C 1
ATOM 637 O O . THR A 1 89 ? -6.332 -5.545 12.895 1.00 63.62 89 THR A O 1
ATOM 640 N N . ASP A 1 90 ? -4.823 -5.502 14.556 1.00 79.50 90 ASP A N 1
ATOM 641 C CA . ASP A 1 90 ? -4.472 -4.105 14.431 1.00 79.50 90 ASP A CA 1
ATOM 642 C C . ASP A 1 90 ? -3.578 -3.849 13.204 1.00 79.50 90 ASP A C 1
ATOM 644 O O . ASP A 1 90 ? -2.497 -4.445 13.082 1.00 79.50 90 ASP A O 1
ATOM 648 N N . PRO A 1 91 ? -4.002 -2.953 12.295 1.00 80.31 91 PRO A N 1
ATOM 649 C CA . PRO A 1 91 ? -3.189 -2.497 11.178 1.00 80.31 91 PRO A CA 1
ATOM 650 C C . PRO A 1 91 ? -1.902 -1.816 11.651 1.00 80.31 91 PRO A C 1
ATOM 652 O O . PRO A 1 91 ? -1.887 -1.109 12.659 1.00 80.31 91 PRO A O 1
ATOM 655 N N . ARG A 1 92 ? -0.830 -1.978 10.879 1.00 84.00 92 ARG A N 1
ATOM 656 C CA . ARG A 1 92 ? 0.473 -1.342 11.088 1.00 84.00 92 ARG A CA 1
ATOM 657 C C . ARG A 1 92 ? 1.079 -0.866 9.773 1.00 84.00 92 ARG A C 1
ATOM 659 O O . ARG A 1 92 ? 0.639 -1.267 8.698 1.00 84.00 92 ARG A O 1
ATOM 666 N N . CYS A 1 93 ? 2.093 -0.024 9.858 1.00 81.94 93 CYS A N 1
ATOM 667 C CA . CYS A 1 93 ? 2.824 0.491 8.717 1.00 81.94 93 CYS A CA 1
ATOM 668 C C . CYS A 1 93 ? 4.052 -0.361 8.413 1.00 81.94 93 CYS A C 1
ATOM 670 O O . CYS A 1 93 ? 4.866 -0.676 9.280 1.00 81.94 93 CYS A O 1
ATOM 672 N N . HIS A 1 94 ? 4.218 -0.702 7.141 1.00 76.81 94 HIS A N 1
ATOM 673 C CA . HIS A 1 94 ? 5.433 -1.293 6.602 1.00 76.81 94 HIS A CA 1
ATOM 674 C C . HIS A 1 94 ? 5.935 -0.431 5.442 1.00 76.81 94 HIS A C 1
ATOM 676 O O . HIS A 1 94 ? 5.537 -0.624 4.294 1.00 76.81 94 HIS A O 1
ATOM 682 N N . GLY A 1 95 ? 6.779 0.558 5.755 1.00 80.94 95 GLY A N 1
ATOM 683 C CA . GLY A 1 95 ? 7.092 1.636 4.810 1.00 80.94 95 GLY A CA 1
ATOM 684 C C . GLY A 1 95 ? 5.826 2.432 4.489 1.00 80.94 95 GLY A C 1
ATOM 685 O O . GLY A 1 95 ? 5.065 2.751 5.397 1.00 80.94 95 GLY A O 1
ATOM 686 N N . ASP A 1 96 ? 5.559 2.660 3.205 1.00 78.56 96 ASP A N 1
ATOM 687 C CA . ASP A 1 96 ? 4.365 3.362 2.712 1.00 78.56 96 ASP A CA 1
ATOM 688 C C . ASP A 1 96 ? 3.178 2.417 2.480 1.00 78.56 96 ASP A C 1
ATOM 690 O O . ASP A 1 96 ? 2.362 2.611 1.590 1.00 78.56 96 ASP A O 1
ATOM 694 N N . THR A 1 97 ? 3.089 1.315 3.221 1.00 72.75 97 THR A N 1
ATOM 695 C CA . THR A 1 97 ? 2.012 0.329 3.065 1.00 72.75 97 THR A CA 1
ATOM 696 C C . THR A 1 97 ? 1.376 0.037 4.413 1.00 72.75 97 THR A C 1
ATOM 698 O O . THR A 1 97 ? 2.069 -0.310 5.368 1.00 72.75 97 THR A O 1
ATOM 701 N N . VAL A 1 98 ? 0.049 0.126 4.479 1.00 77.25 98 VAL A N 1
ATOM 702 C CA . VAL A 1 98 ? -0.739 -0.356 5.614 1.00 77.25 98 VAL A CA 1
ATOM 703 C C . VAL A 1 98 ? -0.909 -1.864 5.467 1.00 77.25 98 VAL A C 1
ATOM 705 O O . VAL A 1 98 ? -1.382 -2.353 4.437 1.00 77.25 98 VAL A O 1
ATOM 708 N N . VAL A 1 99 ? -0.541 -2.607 6.503 1.00 79.25 99 VAL A N 1
ATOM 709 C CA . VAL A 1 99 ? -0.611 -4.069 6.546 1.00 79.25 99 VAL A CA 1
ATOM 710 C C . VAL A 1 99 ? -1.287 -4.540 7.834 1.00 79.25 99 VAL A C 1
ATOM 712 O O . VAL A 1 99 ? -1.151 -3.902 8.873 1.00 79.25 99 VAL A O 1
ATOM 715 N N . SER A 1 100 ? -1.987 -5.668 7.797 1.00 82.69 100 SER A N 1
ATOM 716 C CA . SER A 1 100 ? -2.551 -6.336 8.981 1.00 82.69 100 SER A CA 1
ATOM 717 C C . SER A 1 100 ? -2.053 -7.769 9.092 1.00 82.69 100 SER A C 1
ATOM 719 O O . SER A 1 100 ? -1.561 -8.341 8.123 1.00 82.69 100 SER A O 1
ATOM 721 N N . CYS A 1 101 ? -2.181 -8.365 10.277 1.00 77.44 101 CYS A N 1
ATOM 722 C CA . CYS A 1 101 ? -1.918 -9.788 10.451 1.00 77.44 101 CYS A CA 1
ATOM 723 C C . CYS A 1 101 ? -3.169 -10.614 10.132 1.00 77.44 101 CYS A C 1
ATOM 725 O O . CYS A 1 101 ? -4.171 -10.513 10.838 1.00 77.44 101 CYS A O 1
ATOM 727 N N . GLY A 1 102 ? -3.108 -11.421 9.076 1.00 71.50 102 GLY A N 1
ATOM 728 C CA . GLY A 1 102 ? -4.134 -12.383 8.683 1.00 71.50 102 GLY A CA 1
ATOM 729 C C . GLY A 1 102 ? -3.766 -13.827 9.036 1.00 71.50 102 GLY A C 1
ATOM 730 O O . GLY A 1 102 ? -2.715 -14.114 9.611 1.00 71.50 102 GLY A O 1
ATOM 731 N N . ALA A 1 103 ? -4.634 -14.771 8.663 1.00 68.00 103 ALA A N 1
ATOM 732 C CA . ALA A 1 103 ? -4.481 -16.191 9.011 1.00 68.00 103 ALA A CA 1
ATOM 733 C C . ALA A 1 103 ? -3.240 -16.857 8.388 1.00 68.00 103 ALA A C 1
ATOM 735 O O . ALA A 1 103 ? -2.774 -17.884 8.877 1.00 68.00 103 ALA A O 1
ATOM 736 N N . THR A 1 104 ? -2.719 -16.290 7.299 1.00 67.44 104 THR A N 1
ATOM 737 C CA . THR A 1 104 ? -1.578 -16.824 6.544 1.00 67.44 104 THR A CA 1
ATOM 738 C C . THR A 1 104 ? -0.362 -15.893 6.566 1.00 67.44 104 THR A C 1
ATOM 740 O O . THR A 1 104 ? 0.544 -16.073 5.757 1.00 67.44 104 THR A O 1
ATOM 743 N N . GLY A 1 105 ? -0.338 -14.898 7.462 1.00 70.75 105 GLY A N 1
ATOM 744 C CA . GLY A 1 105 ? 0.726 -13.898 7.569 1.00 70.75 105 GLY A CA 1
ATOM 745 C C . GLY A 1 105 ? 0.226 -12.479 7.304 1.00 70.75 105 GLY A C 1
ATOM 746 O O . GLY A 1 105 ? -0.940 -12.171 7.522 1.00 70.75 105 GLY A O 1
ATOM 747 N N . PHE A 1 106 ? 1.112 -11.591 6.857 1.00 70.25 106 PHE A N 1
ATOM 748 C CA . PHE A 1 106 ? 0.746 -10.200 6.598 1.00 70.25 106 PHE A CA 1
ATOM 749 C C . PHE A 1 106 ? -0.146 -10.062 5.362 1.00 70.25 106 PHE A C 1
ATOM 751 O O . PHE A 1 106 ? 0.198 -10.523 4.275 1.00 70.25 106 PHE A O 1
ATOM 758 N N . GLU A 1 107 ? -1.253 -9.350 5.522 1.00 74.69 107 GLU A N 1
ATOM 759 C CA . GLU A 1 107 ? -2.159 -8.955 4.451 1.00 74.69 107 GLU A CA 1
ATOM 760 C C . GLU A 1 107 ? -1.983 -7.461 4.170 1.00 74.69 107 GLU A C 1
ATOM 762 O O . GLU A 1 107 ? -1.924 -6.634 5.082 1.00 74.69 107 GLU A O 1
ATOM 767 N N . ARG A 1 108 ? -1.870 -7.101 2.890 1.00 78.25 108 ARG A N 1
ATOM 768 C CA . ARG A 1 108 ? -1.797 -5.703 2.458 1.00 78.25 108 ARG A CA 1
ATOM 769 C C . ARG A 1 108 ? -3.198 -5.094 2.496 1.00 78.25 108 ARG A C 1
ATOM 771 O O . ARG A 1 108 ? -4.080 -5.579 1.795 1.00 78.25 108 ARG A O 1
ATOM 778 N N . LEU A 1 109 ? -3.366 -4.008 3.247 1.00 76.00 109 LEU A N 1
ATOM 779 C CA . LEU A 1 109 ? -4.626 -3.268 3.339 1.00 76.00 109 LEU A CA 1
ATOM 780 C C . LEU A 1 109 ? -4.662 -2.065 2.392 1.00 76.00 109 LEU A C 1
ATOM 782 O O . LEU A 1 109 ? -5.656 -1.862 1.701 1.00 76.00 109 LEU A O 1
ATOM 786 N N . ALA A 1 110 ? -3.581 -1.284 2.335 1.00 75.88 110 ALA A N 1
ATOM 787 C CA . ALA A 1 110 ? -3.475 -0.109 1.470 1.00 75.88 110 ALA A CA 1
ATOM 788 C C . ALA A 1 110 ? -2.012 0.197 1.125 1.00 75.88 110 ALA A C 1
ATOM 790 O O . ALA A 1 110 ? -1.121 -0.087 1.923 1.00 75.88 110 ALA A O 1
ATOM 791 N N . VAL A 1 111 ? -1.769 0.794 -0.042 1.00 75.94 111 VAL A N 1
ATOM 792 C CA . VAL A 1 111 ? -0.472 1.380 -0.420 1.00 75.94 111 VAL A CA 1
ATOM 793 C C . VAL A 1 111 ? -0.657 2.891 -0.476 1.00 75.94 111 VAL A C 1
ATOM 795 O O . VAL A 1 111 ? -1.599 3.366 -1.102 1.00 75.94 111 VAL A O 1
ATOM 798 N N . CYS A 1 112 ? 0.217 3.628 0.190 1.00 79.44 112 CYS A N 1
ATOM 799 C CA . CYS A 1 112 ? 0.238 5.079 0.205 1.00 79.44 112 CYS A CA 1
ATOM 800 C C . CYS A 1 112 ? 1.068 5.540 -1.004 1.00 79.44 112 CYS A C 1
ATOM 802 O O . CYS A 1 112 ? 2.269 5.762 -0.888 1.00 79.44 112 CYS A O 1
ATOM 804 N N . ASP A 1 113 ? 0.462 5.550 -2.197 1.00 69.38 113 ASP A N 1
ATOM 805 C CA . ASP A 1 113 ? 1.153 5.851 -3.464 1.00 69.38 113 ASP A CA 1
ATOM 806 C C . ASP A 1 113 ? 0.737 7.179 -4.113 1.00 69.38 113 ASP A C 1
ATOM 808 O O . ASP A 1 113 ? 1.432 7.680 -5.003 1.00 69.38 113 ASP A O 1
ATOM 812 N N . GLU A 1 114 ? -0.352 7.801 -3.652 1.00 62.66 114 GLU A N 1
ATOM 813 C CA . GLU A 1 114 ? -0.643 9.179 -4.023 1.00 62.66 114 GLU A CA 1
ATOM 814 C C . GLU A 1 114 ? 0.503 10.041 -3.500 1.00 62.66 114 GLU A C 1
ATOM 816 O O . GLU A 1 114 ? 0.929 9.835 -2.363 1.00 62.66 114 GLU A O 1
ATOM 821 N N . ALA A 1 115 ? 0.993 10.970 -4.337 1.00 55.34 115 ALA A N 1
ATOM 822 C CA . ALA A 1 115 ? 2.300 11.656 -4.290 1.00 55.34 115 ALA A CA 1
ATOM 823 C C . ALA A 1 115 ? 2.718 12.320 -2.959 1.00 55.34 115 ALA A C 1
ATOM 825 O O . ALA A 1 115 ? 3.768 12.952 -2.881 1.00 55.34 115 ALA A O 1
ATOM 826 N N . TYR A 1 116 ? 1.893 12.202 -1.931 1.00 54.75 116 TYR A N 1
ATOM 827 C CA . TYR A 1 116 ? 1.940 12.895 -0.666 1.00 54.75 116 TYR A CA 1
ATOM 828 C C . TYR A 1 116 ? 1.340 12.071 0.478 1.00 54.75 116 TYR A C 1
ATOM 830 O O . TYR A 1 116 ? 0.979 12.657 1.486 1.00 54.75 116 TYR A O 1
ATOM 838 N N . SER A 1 117 ? 1.147 10.759 0.341 1.00 70.12 117 SER A N 1
ATOM 839 C CA . SER A 1 117 ? 0.603 9.919 1.412 1.00 70.12 117 SER A CA 1
ATOM 840 C C . SER A 1 117 ? 1.718 9.117 2.088 1.00 70.12 117 SER A C 1
ATOM 842 O O . SER A 1 117 ? 2.486 8.430 1.429 1.00 70.12 117 SER A O 1
ATOM 844 N N . VAL A 1 118 ? 1.822 9.227 3.411 1.00 78.19 118 VAL A N 1
ATOM 845 C CA . VAL A 1 118 ? 2.774 8.504 4.261 1.00 78.19 118 VAL A CA 1
ATOM 846 C C . VAL A 1 118 ? 1.972 7.615 5.196 1.00 78.19 118 VAL A C 1
ATOM 848 O O . VAL A 1 118 ? 0.998 8.059 5.814 1.00 78.19 118 VAL A O 1
ATOM 851 N N . CYS A 1 119 ? 2.379 6.357 5.334 1.00 81.19 119 CYS A N 1
ATOM 852 C CA . CYS A 1 119 ? 1.753 5.491 6.319 1.00 81.19 119 CYS A CA 1
ATOM 853 C C . CYS A 1 119 ? 2.092 5.988 7.727 1.00 81.19 119 CYS A C 1
ATOM 855 O O . CYS A 1 119 ? 3.265 6.128 8.085 1.00 81.19 119 CYS A O 1
ATOM 857 N N . ARG A 1 120 ? 1.072 6.241 8.549 1.00 81.88 120 ARG A N 1
ATOM 858 C CA . ARG A 1 120 ? 1.260 6.566 9.965 1.00 81.88 120 ARG A CA 1
ATOM 859 C C . ARG A 1 120 ? 0.496 5.607 10.851 1.00 81.88 120 ARG A C 1
ATOM 861 O O . ARG A 1 120 ? -0.668 5.305 10.603 1.00 81.88 120 ARG A O 1
ATOM 868 N N . GLU A 1 121 ? 1.174 5.189 11.910 1.00 83.19 121 GLU A N 1
ATOM 869 C CA . GLU A 1 121 ? 0.584 4.442 13.010 1.00 83.19 121 GLU A CA 1
ATOM 870 C C . GLU A 1 121 ? 0.156 5.401 14.116 1.00 83.19 121 GLU A C 1
ATOM 872 O O . GLU A 1 121 ? 0.817 6.410 14.384 1.00 83.19 121 GLU A O 1
ATOM 877 N N . SER A 1 122 ? -0.931 5.060 14.792 1.00 80.06 122 SER A N 1
ATOM 878 C CA . SER A 1 122 ? -1.349 5.719 16.019 1.00 80.06 122 SER A CA 1
ATOM 879 C C . SER A 1 122 ? -1.983 4.700 16.958 1.00 80.06 122 SER A C 1
ATOM 881 O O . SER A 1 122 ? -2.348 3.587 16.571 1.00 80.06 122 SER A O 1
ATOM 883 N N . GLN A 1 123 ? -2.090 5.083 18.223 1.00 76.06 123 GLN A N 1
ATOM 884 C CA . GLN A 1 123 ? -2.716 4.274 19.250 1.00 76.06 123 GLN A CA 1
ATOM 885 C C . GLN A 1 123 ? -3.712 5.135 20.014 1.00 76.06 123 GLN A C 1
ATOM 887 O O . GLN A 1 123 ? -3.345 6.163 20.588 1.00 76.06 123 GLN A O 1
ATOM 892 N N . PHE A 1 124 ? -4.963 4.686 20.063 1.00 64.25 124 PHE A N 1
ATOM 893 C CA . PHE A 1 124 ? -5.972 5.268 20.931 1.00 64.25 124 PHE A CA 1
ATOM 894 C C . PHE A 1 124 ? -6.519 4.198 21.872 1.00 64.25 124 PHE A C 1
ATOM 896 O O . PHE A 1 124 ? -7.116 3.211 21.445 1.00 64.25 124 PHE A O 1
ATOM 903 N N . LYS A 1 125 ? -6.311 4.403 23.179 1.00 78.19 125 LYS A N 1
ATOM 904 C CA . LYS A 1 125 ? -6.585 3.397 24.218 1.00 78.19 125 LYS A CA 1
ATOM 905 C C . LYS A 1 125 ? -5.871 2.072 23.880 1.00 78.19 125 LYS A C 1
ATOM 907 O O . LYS A 1 125 ? -4.660 2.066 23.652 1.00 78.19 125 LYS A O 1
ATOM 912 N N . ASP A 1 126 ? -6.623 0.978 23.831 1.00 77.81 126 ASP A N 1
ATOM 913 C CA . ASP A 1 126 ? -6.131 -0.375 23.568 1.00 77.81 126 ASP A CA 1
ATOM 914 C C . ASP A 1 126 ? -6.214 -0.764 22.082 1.00 77.81 126 ASP A C 1
ATOM 916 O O . ASP A 1 126 ? -6.010 -1.927 21.752 1.00 77.81 126 ASP A O 1
ATOM 920 N N . GLN A 1 127 ? -6.519 0.183 21.185 1.00 72.75 127 GLN A N 1
ATOM 921 C CA . GLN A 1 127 ? -6.588 -0.055 19.743 1.00 72.75 127 GLN A CA 1
ATOM 922 C C . GLN A 1 127 ? -5.434 0.642 19.027 1.00 72.75 127 GLN A C 1
ATOM 924 O O . GLN A 1 127 ? -5.210 1.847 19.202 1.00 72.75 127 GLN A O 1
ATOM 929 N N . ARG A 1 128 ? -4.706 -0.114 18.204 1.00 78.19 128 ARG A N 1
ATOM 930 C CA . ARG A 1 128 ? -3.742 0.439 17.252 1.00 78.19 128 ARG A CA 1
ATOM 931 C C . ARG A 1 128 ? -4.359 0.496 15.866 1.00 78.19 128 ARG A C 1
ATOM 933 O O . ARG A 1 128 ? -5.122 -0.381 15.467 1.00 78.19 128 ARG A O 1
ATOM 940 N N . TRP A 1 129 ? -4.004 1.534 15.128 1.00 81.12 129 TRP A N 1
ATOM 941 C CA . TRP A 1 129 ? -4.395 1.676 13.738 1.00 81.12 129 TRP A CA 1
ATOM 942 C C . TRP A 1 129 ? -3.243 2.222 12.912 1.00 81.12 129 TRP A C 1
ATOM 944 O O . TRP A 1 129 ? -2.329 2.874 13.422 1.00 81.12 129 TRP A O 1
ATOM 954 N N . ALA A 1 130 ? -3.322 1.963 11.615 1.00 82.19 130 ALA A N 1
ATOM 955 C CA . ALA A 1 130 ? -2.433 2.509 10.614 1.00 82.19 130 ALA A CA 1
ATOM 956 C C . ALA A 1 130 ? -3.252 2.950 9.407 1.00 82.19 130 ALA A C 1
ATOM 958 O O . ALA A 1 130 ? -4.176 2.249 8.990 1.00 82.19 130 ALA A O 1
ATOM 959 N N . ALA A 1 131 ? -2.918 4.113 8.864 1.00 80.25 131 ALA A N 1
ATOM 960 C CA . ALA A 1 131 ? -3.579 4.668 7.695 1.00 80.25 131 ALA A CA 1
ATOM 961 C C . ALA A 1 131 ? -2.569 5.397 6.809 1.00 80.25 131 ALA A C 1
ATOM 963 O O . ALA A 1 131 ? -1.556 5.913 7.290 1.00 80.25 131 ALA A O 1
ATOM 964 N N . CYS A 1 132 ? -2.875 5.466 5.517 1.00 77.38 132 CYS A N 1
ATOM 965 C CA . CYS A 1 132 ? -2.218 6.398 4.617 1.00 77.38 132 CYS A CA 1
ATOM 966 C C . CYS A 1 132 ? -2.732 7.795 4.935 1.00 77.38 132 CYS A C 1
ATOM 968 O O . CYS A 1 132 ? -3.905 8.077 4.716 1.00 77.38 132 CYS A O 1
ATOM 970 N N . LEU A 1 133 ? -1.866 8.638 5.490 1.00 74.56 133 LEU A N 1
ATOM 971 C CA . LEU A 1 133 ? -2.188 10.024 5.798 1.00 74.56 133 LEU A CA 1
ATOM 972 C C . LEU A 1 133 ? -1.379 10.934 4.897 1.00 74.56 133 LEU A C 1
ATOM 974 O O . LEU A 1 133 ? -0.223 10.654 4.593 1.00 74.56 133 LEU A O 1
ATOM 978 N N . TYR A 1 134 ? -1.961 12.060 4.515 1.00 69.19 134 TYR A N 1
ATOM 979 C CA . TYR A 1 134 ? -1.219 13.079 3.790 1.00 69.19 134 TYR A CA 1
ATOM 980 C C . TYR A 1 134 ? -0.014 13.569 4.607 1.00 69.19 134 TYR A C 1
ATOM 982 O O . TYR A 1 134 ? -0.130 13.776 5.819 1.00 69.19 134 TYR A O 1
ATOM 990 N N . ASP A 1 135 ? 1.133 13.748 3.959 1.00 65.69 135 ASP A N 1
ATOM 991 C CA . ASP A 1 135 ? 2.378 14.134 4.601 1.00 65.69 135 ASP A CA 1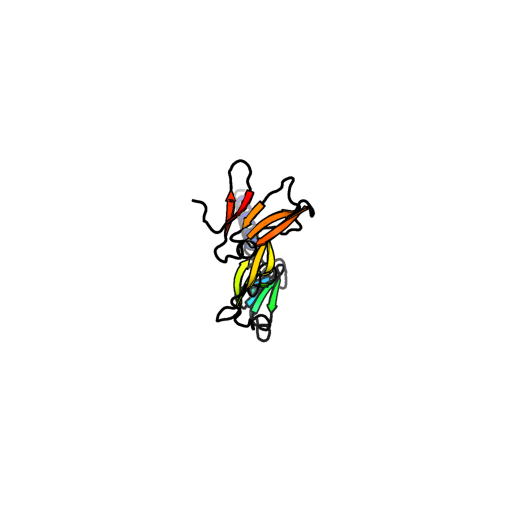
ATOM 992 C C . ASP A 1 135 ? 2.209 15.515 5.257 1.00 65.69 135 ASP A C 1
ATOM 994 O O . ASP A 1 135 ? 1.990 16.514 4.561 1.00 65.69 135 ASP A O 1
ATOM 998 N N . PRO A 1 136 ? 2.294 15.608 6.597 1.00 55.53 136 PRO A N 1
ATOM 999 C CA . PRO A 1 136 ? 2.176 16.876 7.298 1.00 55.53 136 PRO A CA 1
ATOM 1000 C C . PRO A 1 136 ? 3.356 17.821 7.031 1.00 55.53 136 PRO A C 1
ATOM 1002 O O . PRO A 1 136 ? 3.304 18.962 7.481 1.00 55.53 136 PRO A O 1
ATOM 1005 N N . GLU A 1 137 ? 4.419 17.401 6.336 1.00 59.72 137 GLU A N 1
ATOM 1006 C CA . GLU A 1 137 ? 5.459 18.331 5.875 1.00 59.72 137 GLU A CA 1
ATOM 1007 C C . GLU A 1 137 ? 4.992 19.232 4.729 1.00 59.72 137 GLU A C 1
ATOM 1009 O O . GLU A 1 137 ? 5.632 20.246 4.436 1.00 59.72 137 GLU A O 1
ATOM 1014 N N . ILE A 1 138 ? 3.849 18.924 4.114 1.00 57.81 138 ILE A N 1
ATOM 1015 C CA . ILE A 1 138 ? 3.265 19.799 3.110 1.00 57.81 138 ILE A CA 1
ATOM 1016 C C . ILE A 1 138 ? 2.613 20.968 3.842 1.00 57.81 138 ILE A C 1
ATOM 1018 O O . ILE A 1 138 ? 1.661 20.763 4.607 1.00 57.81 138 ILE A O 1
ATOM 1022 N N . PRO A 1 139 ? 3.110 22.200 3.629 1.00 61.97 139 PRO A N 1
ATOM 1023 C CA . PRO A 1 139 ? 2.530 23.360 4.261 1.00 61.97 139 PRO A CA 1
ATOM 1024 C C . PRO A 1 139 ? 1.068 23.436 3.854 1.00 61.97 139 PRO A C 1
ATOM 1026 O O . PRO A 1 139 ? 0.728 23.302 2.673 1.00 61.97 139 PRO A O 1
ATOM 1029 N N . CYS A 1 140 ? 0.192 23.671 4.825 1.00 69.00 140 CYS A N 1
ATOM 1030 C CA . CYS A 1 140 ? -1.165 24.028 4.470 1.00 69.00 140 CYS A CA 1
ATOM 1031 C C . CYS A 1 140 ? -1.092 25.247 3.547 1.00 69.00 140 CYS A C 1
ATOM 1033 O O . CYS A 1 140 ? -0.379 26.211 3.846 1.00 69.00 140 CYS A O 1
ATOM 1035 N N . GLY A 1 141 ? -1.826 25.229 2.435 1.00 67.31 141 GLY A N 1
ATOM 1036 C CA . GLY A 1 141 ? -2.028 26.449 1.660 1.00 67.31 141 GLY A CA 1
ATOM 1037 C C . GLY A 1 141 ? -2.602 27.570 2.540 1.00 67.31 141 GLY A C 1
ATOM 1038 O O . GLY A 1 141 ? -2.960 27.358 3.698 1.00 67.31 141 GLY A O 1
ATOM 1039 N N . ASN A 1 142 ? -2.727 28.778 1.991 1.00 58.25 142 ASN A N 1
ATOM 1040 C CA . ASN A 1 142 ? -3.320 29.917 2.699 1.00 58.25 142 ASN A CA 1
ATOM 1041 C C . ASN A 1 142 ? -4.817 29.668 2.993 1.00 58.25 142 ASN A C 1
ATOM 1043 O O . ASN A 1 142 ? -5.684 30.131 2.258 1.00 58.25 142 ASN A O 1
ATOM 1047 N N . GLY A 1 143 ? -5.125 28.907 4.043 1.00 61.06 143 GLY A N 1
ATOM 1048 C CA . GLY A 1 143 ? -6.481 28.574 4.458 1.00 61.06 143 GLY A CA 1
ATOM 1049 C C . GLY A 1 143 ? -6.508 27.565 5.605 1.00 61.06 143 GLY A C 1
ATOM 1050 O O . GLY A 1 143 ? -5.781 26.573 5.600 1.00 61.06 143 GLY A O 1
ATOM 1051 N N . SER A 1 144 ? -7.393 27.798 6.576 1.00 62.69 144 SER A N 1
ATOM 1052 C CA . SER A 1 144 ? -7.781 26.834 7.610 1.00 62.69 144 SER A CA 1
ATOM 1053 C C . SER A 1 144 ? -8.632 25.726 6.983 1.00 62.69 144 SER A C 1
ATOM 1055 O O . SER A 1 144 ? -9.844 25.659 7.182 1.00 62.69 144 SER A O 1
ATOM 1057 N N . SER A 1 145 ? -8.008 24.913 6.133 1.00 78.00 145 SER A N 1
ATOM 1058 C CA . SER A 1 145 ? -8.669 23.771 5.513 1.00 78.00 145 SER A CA 1
ATOM 1059 C C . SER A 1 145 ? -8.712 22.618 6.509 1.00 78.00 145 SER A C 1
ATOM 1061 O O . SER A 1 145 ? -7.712 22.279 7.146 1.00 78.00 145 SER A O 1
ATOM 1063 N N . SER A 1 146 ? -9.897 22.038 6.663 1.00 84.94 146 SER A N 1
ATOM 1064 C CA . SER A 1 146 ? -10.071 20.746 7.310 1.00 84.94 146 SER A CA 1
ATOM 1065 C C . SER A 1 146 ? -10.790 19.812 6.349 1.00 84.94 146 SER A C 1
ATOM 1067 O O . SER A 1 146 ? -11.714 20.231 5.649 1.00 84.94 146 SER A O 1
ATOM 1069 N N . ARG A 1 147 ? -10.359 18.554 6.287 1.00 85.50 147 ARG A N 1
ATOM 1070 C CA . ARG A 1 147 ? -10.958 17.526 5.428 1.00 85.50 147 ARG A CA 1
ATOM 1071 C C . ARG A 1 147 ? -11.123 16.217 6.183 1.00 85.50 147 ARG A C 1
ATOM 1073 O O . ARG A 1 147 ? -10.429 15.985 7.172 1.00 85.50 147 ARG A O 1
ATOM 1080 N N . CYS A 1 148 ? -12.021 15.375 5.698 1.00 83.81 148 CYS A N 1
ATOM 1081 C CA . CYS A 1 148 ? -12.240 14.042 6.235 1.00 83.81 148 CYS A CA 1
ATOM 1082 C C . CYS A 1 148 ? -11.590 12.976 5.359 1.00 83.81 148 CYS A C 1
ATOM 1084 O O . CYS A 1 148 ? -11.739 12.997 4.140 1.00 83.81 148 CYS A O 1
ATOM 1086 N N . GLU A 1 149 ? -10.919 12.022 5.999 1.00 80.31 149 GLU A N 1
ATOM 1087 C CA . GLU A 1 149 ? -10.414 10.793 5.388 1.00 80.31 149 GLU A CA 1
ATOM 1088 C C . GLU A 1 149 ? -10.942 9.613 6.217 1.00 80.31 149 GLU A C 1
ATOM 1090 O O . GLU A 1 149 ? -10.367 9.212 7.229 1.00 80.31 149 GLU A O 1
ATOM 1095 N N . GLY A 1 150 ? -12.122 9.109 5.840 1.00 80.44 150 GLY A N 1
ATOM 1096 C CA . GLY A 1 150 ? -12.836 8.086 6.609 1.00 80.44 150 GLY A CA 1
ATOM 1097 C C . GLY A 1 150 ? -13.265 8.589 7.993 1.00 80.44 150 GLY A C 1
ATOM 1098 O O . GLY A 1 150 ? -14.062 9.519 8.108 1.00 80.44 150 GLY A O 1
ATOM 1099 N N . THR A 1 151 ? -12.747 7.970 9.055 1.00 83.00 151 THR A N 1
ATOM 1100 C CA . THR A 1 151 ? -12.993 8.369 10.455 1.00 83.00 151 THR A CA 1
ATOM 1101 C C . THR A 1 151 ? -12.007 9.421 10.967 1.00 83.00 151 THR A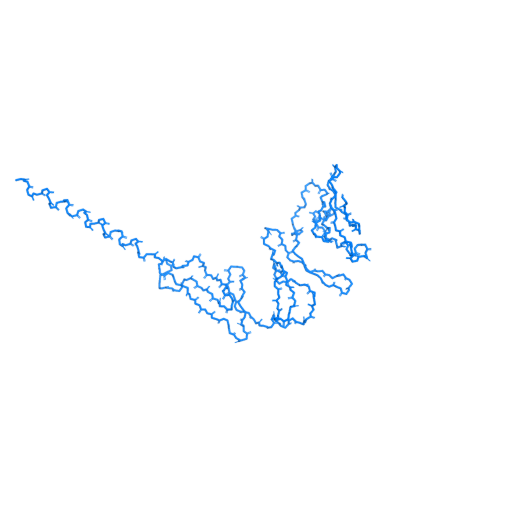 C 1
ATOM 1103 O O . THR A 1 151 ? -12.117 9.858 12.111 1.00 83.00 151 THR A O 1
ATOM 1106 N N . ILE A 1 152 ? -11.048 9.847 10.141 1.00 82.31 152 ILE A N 1
ATOM 1107 C CA . ILE A 1 152 ? -10.006 10.797 10.528 1.00 82.31 152 ILE A CA 1
ATOM 1108 C C . ILE A 1 152 ? -10.364 12.198 10.036 1.00 82.31 152 ILE A C 1
ATOM 1110 O O . ILE A 1 152 ? -10.620 12.414 8.849 1.00 82.31 152 ILE A O 1
ATOM 1114 N N . ARG A 1 153 ? -10.327 13.174 10.946 1.00 86.88 153 ARG A N 1
ATOM 1115 C CA . ARG A 1 153 ? -10.343 14.600 10.619 1.00 86.88 153 ARG A CA 1
ATOM 1116 C C . ARG A 1 153 ? -8.916 15.100 10.461 1.00 86.88 153 ARG A C 1
ATOM 1118 O O . ARG A 1 153 ? -8.130 15.044 11.400 1.00 86.88 153 ARG A O 1
ATOM 1125 N N . LEU A 1 154 ? -8.594 15.649 9.299 1.00 84.25 154 LEU A N 1
ATOM 1126 C CA . LEU A 1 154 ? -7.359 16.390 9.069 1.00 84.25 154 LEU A CA 1
ATOM 1127 C C . LEU A 1 154 ? -7.651 17.879 9.210 1.00 84.25 154 LEU A C 1
ATOM 1129 O O . LEU A 1 154 ? -8.509 18.403 8.507 1.00 84.25 154 LEU A O 1
ATOM 1133 N N . GLU A 1 155 ? -6.941 18.571 10.093 1.00 85.38 155 GLU A N 1
ATOM 1134 C CA . GLU A 1 155 ? -7.109 20.003 10.338 1.00 85.38 155 GLU A CA 1
ATOM 1135 C C . GLU A 1 155 ? -5.769 20.723 10.209 1.00 85.38 155 GLU A C 1
ATOM 1137 O O . GLU A 1 155 ? -4.788 20.347 10.850 1.00 85.38 155 GLU A O 1
ATOM 1142 N N . CYS A 1 156 ? -5.702 21.768 9.383 1.00 82.50 156 CYS A N 1
ATOM 1143 C CA . CYS A 1 156 ? -4.502 22.586 9.331 1.00 82.50 156 CYS A CA 1
ATOM 1144 C C . CYS A 1 156 ? -4.296 23.346 10.652 1.00 82.50 156 CYS A C 1
ATOM 1146 O O . CYS A 1 156 ? -5.045 24.268 10.982 1.00 82.50 156 CYS A O 1
ATOM 1148 N N . SER A 1 157 ? -3.224 23.031 11.374 1.00 80.50 157 SER A N 1
ATOM 1149 C CA . SER A 1 157 ? -2.808 23.795 12.540 1.00 80.50 157 SER A CA 1
ATOM 1150 C C . SER A 1 157 ? -2.052 25.046 12.114 1.00 80.50 157 SER A C 1
ATOM 1152 O O . SER A 1 157 ? -0.887 24.984 11.718 1.00 80.50 157 SER A O 1
ATOM 1154 N N . LEU A 1 158 ? -2.688 26.208 12.275 1.00 74.75 158 LEU A N 1
ATOM 1155 C CA . LEU A 1 158 ? -2.070 27.516 12.024 1.00 74.75 158 LEU A CA 1
ATOM 1156 C C . LEU A 1 158 ? -0.828 27.773 12.895 1.00 74.75 158 LEU A C 1
ATOM 1158 O O . LEU A 1 158 ? 0.031 28.562 12.517 1.00 74.75 158 LEU A O 1
ATOM 1162 N N . ALA A 1 159 ? -0.713 27.098 14.044 1.00 73.50 159 ALA A N 1
ATOM 1163 C CA . ALA A 1 159 ? 0.450 27.211 14.922 1.00 73.50 159 ALA A CA 1
ATOM 1164 C C . ALA A 1 159 ? 1.700 26.536 14.336 1.00 73.50 159 ALA A C 1
ATOM 1166 O O . ALA A 1 159 ? 2.819 26.939 14.646 1.00 73.50 159 ALA A O 1
ATOM 1167 N N . PHE A 1 160 ? 1.510 25.514 13.500 1.00 71.81 160 PHE A N 1
ATOM 1168 C CA . PHE A 1 160 ? 2.599 24.707 12.952 1.00 71.81 160 PHE A CA 1
ATOM 1169 C C . PHE A 1 160 ? 2.685 24.754 11.420 1.00 71.81 160 PHE A C 1
ATOM 1171 O O . PHE A 1 160 ? 3.639 24.223 10.863 1.00 71.81 160 PHE A O 1
ATOM 1178 N N . GLY A 1 161 ? 1.701 25.356 10.743 1.00 74.00 161 GLY A N 1
ATOM 1179 C CA . GLY A 1 161 ? 1.619 25.403 9.282 1.00 74.00 161 GLY A CA 1
ATOM 1180 C C . GLY A 1 161 ? 1.404 24.037 8.623 1.00 74.00 161 GLY A C 1
ATOM 1181 O O . GLY A 1 161 ? 1.714 23.891 7.447 1.00 74.00 161 GLY A O 1
ATOM 1182 N N . ARG A 1 162 ? 0.900 23.043 9.365 1.00 72.88 162 ARG A N 1
ATOM 1183 C CA . ARG A 1 162 ? 0.770 21.639 8.932 1.00 72.88 162 ARG A CA 1
ATOM 1184 C C . ARG A 1 162 ? -0.548 21.017 9.365 1.00 72.88 162 ARG A C 1
ATOM 1186 O O . ARG A 1 162 ? -1.152 21.470 10.339 1.00 72.88 162 ARG A O 1
ATOM 1193 N N . PHE A 1 163 ? -0.948 19.942 8.695 1.00 74.31 163 PHE A N 1
ATOM 1194 C CA . PHE A 1 163 ? -2.111 19.154 9.091 1.00 74.31 163 PHE A CA 1
ATOM 1195 C C . PHE A 1 163 ? -1.867 18.376 10.389 1.00 74.31 163 PHE A C 1
ATOM 1197 O O . PHE A 1 163 ? -0.800 17.806 10.619 1.00 74.31 163 PHE A O 1
ATOM 1204 N N . VAL A 1 164 ? -2.889 18.361 11.237 1.00 78.12 164 VAL A N 1
ATOM 1205 C CA . VAL A 1 164 ? -3.012 17.523 12.426 1.00 78.12 164 VAL A CA 1
ATOM 1206 C C . VAL A 1 164 ? -4.164 16.563 12.171 1.00 78.12 164 VAL A C 1
ATOM 1208 O O . VAL A 1 164 ? -5.246 16.989 11.773 1.00 78.12 164 VAL A O 1
ATOM 1211 N N . ALA A 1 165 ? -3.910 15.275 12.370 1.00 80.75 165 ALA A N 1
ATOM 1212 C CA . ALA A 1 165 ? -4.929 14.244 12.284 1.00 80.75 165 ALA A CA 1
ATOM 1213 C C . ALA A 1 165 ? -5.569 14.024 13.658 1.00 80.75 165 ALA A C 1
ATOM 1215 O O . ALA A 1 165 ? -4.860 13.819 14.645 1.00 80.75 165 ALA A O 1
ATOM 1216 N N . SER A 1 166 ? -6.896 14.026 13.695 1.00 82.44 166 SER A N 1
ATOM 1217 C CA . SER A 1 166 ? -7.714 13.677 14.852 1.00 82.44 166 SER A CA 1
ATOM 1218 C C . SER A 1 166 ? -8.612 12.505 14.480 1.00 82.44 166 SER A C 1
ATOM 1220 O O . SER A 1 166 ? -9.344 12.565 13.495 1.00 82.44 166 SER A O 1
ATOM 1222 N N . ASP A 1 167 ? -8.556 11.432 15.259 1.00 83.62 167 ASP A N 1
ATOM 1223 C CA . ASP A 1 167 ? -9.481 10.308 15.122 1.00 83.62 167 ASP A CA 1
ATOM 1224 C C . ASP A 1 167 ? -10.832 10.690 15.742 1.00 83.62 167 ASP A C 1
ATOM 1226 O O . ASP A 1 167 ? -10.905 11.034 16.924 1.00 83.62 167 ASP A O 1
ATOM 1230 N N . CYS A 1 168 ? -11.907 10.653 14.953 1.00 85.44 168 CYS A N 1
ATOM 1231 C CA . CYS A 1 168 ? -13.231 11.042 15.425 1.00 85.44 168 CYS A CA 1
ATOM 1232 C C . CYS A 1 168 ? -13.788 10.104 16.495 1.00 85.44 168 CYS A C 1
ATOM 1234 O O . CYS A 1 168 ? -14.467 10.574 17.413 1.00 85.44 168 CYS A O 1
ATOM 1236 N N . ALA A 1 169 ? -13.463 8.809 16.435 1.00 81.06 169 ALA A N 1
ATOM 1237 C CA . ALA A 1 169 ? -13.859 7.866 17.475 1.00 81.06 169 ALA A CA 1
ATOM 1238 C C . ALA A 1 169 ? -13.170 8.189 18.802 1.00 81.06 169 ALA A C 1
ATOM 1240 O O . ALA A 1 169 ? -13.771 8.101 19.878 1.00 81.06 169 ALA A O 1
ATOM 1241 N N . ALA A 1 170 ? -11.918 8.638 18.716 1.00 77.75 170 ALA A N 1
ATOM 1242 C CA . ALA A 1 170 ? -11.155 9.095 19.860 1.00 77.75 170 ALA A CA 1
ATOM 1243 C C . ALA A 1 170 ? -11.689 10.407 20.444 1.00 77.75 170 ALA A C 1
ATOM 1245 O O . ALA A 1 170 ? -11.938 10.492 21.650 1.00 77.75 170 ALA A O 1
ATOM 1246 N N . GLU A 1 171 ? -11.892 11.407 19.586 1.00 84.62 171 GLU A N 1
ATOM 1247 C CA . GLU A 1 171 ? -12.347 12.750 19.957 1.00 84.62 171 GLU A CA 1
ATOM 1248 C C . GLU A 1 171 ? -13.720 12.710 20.637 1.00 84.62 171 GLU A C 1
ATOM 1250 O O . GLU A 1 171 ? -13.926 13.364 21.660 1.00 84.62 171 GLU A O 1
ATOM 1255 N N . MET A 1 172 ? -14.638 11.889 20.120 1.00 86.56 172 MET A N 1
ATOM 1256 C CA . MET A 1 172 ? -15.994 11.757 20.661 1.00 86.56 172 MET A CA 1
ATOM 1257 C C . MET A 1 172 ? -16.130 10.662 21.724 1.00 86.56 172 MET A C 1
ATOM 1259 O O . MET A 1 172 ? -17.171 10.569 22.372 1.00 86.56 172 MET A O 1
ATOM 1263 N N . SER A 1 173 ? -15.093 9.840 21.929 1.00 88.25 173 SER A N 1
ATOM 1264 C CA . SER A 1 173 ? -15.165 8.620 22.747 1.00 88.25 173 SER A CA 1
ATOM 1265 C C . SER A 1 173 ? -16.313 7.680 22.344 1.00 88.25 173 SER A C 1
ATOM 1267 O O . SER A 1 173 ? -16.865 6.981 23.195 1.00 88.25 173 SER A O 1
ATOM 1269 N N . ASP A 1 174 ? -16.641 7.644 21.052 1.00 83.12 174 ASP A N 1
ATOM 1270 C CA . ASP A 1 174 ? -17.714 6.835 20.474 1.00 83.12 174 ASP A CA 1
ATOM 1271 C C . ASP A 1 174 ? -17.185 6.096 19.232 1.00 83.12 174 ASP A C 1
ATOM 1273 O O . ASP A 1 174 ? -16.797 6.752 18.266 1.00 83.12 174 ASP A O 1
ATOM 1277 N N . PRO A 1 175 ? -17.162 4.749 19.211 1.00 79.44 175 PRO A N 1
ATOM 1278 C CA . PRO A 1 175 ? -16.660 3.987 18.066 1.00 79.44 175 PRO A CA 1
ATOM 1279 C C . PRO A 1 175 ? -17.488 4.171 16.784 1.00 79.44 175 PRO A C 1
ATOM 1281 O O . PRO A 1 175 ? -17.016 3.806 15.711 1.00 79.44 175 PRO A O 1
ATOM 1284 N N . ALA A 1 176 ? -18.710 4.705 16.876 1.00 84.62 176 ALA A N 1
ATOM 1285 C CA . ALA A 1 176 ? -19.550 5.015 15.724 1.00 84.62 176 ALA A CA 1
ATOM 1286 C C . ALA A 1 176 ? -19.311 6.427 15.158 1.00 84.62 176 ALA A C 1
ATOM 1288 O O . ALA A 1 176 ? -19.950 6.798 14.173 1.00 84.62 176 ALA A O 1
ATOM 1289 N N . ALA A 1 177 ? -18.429 7.230 15.763 1.00 85.38 177 ALA A N 1
ATOM 1290 C CA . ALA A 1 177 ? -18.142 8.566 15.263 1.00 85.38 177 ALA A CA 1
ATOM 1291 C C . ALA A 1 177 ? -17.417 8.519 13.910 1.00 85.38 177 ALA A C 1
ATOM 1293 O O . ALA A 1 177 ? -16.426 7.814 13.718 1.00 85.38 177 ALA A O 1
ATOM 1294 N N . VAL A 1 178 ? -17.902 9.331 12.978 1.00 88.12 178 VAL A N 1
ATOM 1295 C CA . VAL A 1 178 ? -17.372 9.495 11.626 1.00 88.12 178 VAL A CA 1
ATOM 1296 C C . VAL A 1 178 ? -16.969 10.947 11.397 1.00 88.12 178 VAL A C 1
ATOM 1298 O O . VAL A 1 178 ? -17.477 11.860 12.053 1.00 88.12 178 VAL A O 1
ATOM 1301 N N . CYS A 1 179 ? -16.052 11.173 10.459 1.00 90.25 179 CYS A N 1
ATOM 1302 C CA . CYS A 1 179 ? -15.731 12.520 10.013 1.00 90.25 179 CYS A CA 1
ATOM 1303 C C . CYS A 1 179 ? -16.683 12.918 8.880 1.00 90.25 179 CYS A C 1
ATOM 1305 O O . CYS A 1 179 ? -16.846 12.176 7.911 1.00 90.25 179 CYS A O 1
ATOM 1307 N N . VAL A 1 180 ? -17.294 14.098 8.984 1.00 90.12 180 VAL A N 1
ATOM 1308 C CA . VAL A 1 180 ? -18.165 14.675 7.952 1.00 90.12 180 VAL A CA 1
ATOM 1309 C C . VAL A 1 180 ? -17.634 16.036 7.514 1.00 90.12 180 VAL A C 1
ATOM 1311 O O . VAL A 1 180 ? -17.258 16.864 8.345 1.00 90.12 180 VAL A O 1
ATOM 1314 N N . THR A 1 181 ? -17.639 16.286 6.203 1.00 89.06 181 THR A N 1
ATOM 1315 C CA . THR A 1 181 ? -17.333 17.595 5.615 1.00 89.06 181 THR A CA 1
ATOM 1316 C C . THR A 1 181 ? -18.634 18.321 5.268 1.00 89.06 181 THR A C 1
ATOM 1318 O O . THR A 1 181 ? -19.450 17.808 4.509 1.00 89.06 181 THR A O 1
ATOM 1321 N N . SER A 1 182 ? -18.839 19.515 5.830 1.00 86.44 182 SER A N 1
ATOM 1322 C CA . SER A 1 182 ? -19.954 20.406 5.491 1.00 86.44 182 SER A CA 1
ATOM 1323 C C . SER A 1 182 ? -19.568 21.333 4.343 1.00 86.44 182 SER A C 1
ATOM 1325 O O . SER A 1 182 ? -18.504 21.948 4.380 1.00 86.44 182 SER A O 1
ATOM 1327 N N . GLU A 1 183 ? -20.452 21.487 3.356 1.00 84.44 183 GLU A N 1
ATOM 1328 C CA . GLU A 1 183 ? -20.278 22.413 2.226 1.00 84.44 183 GLU A CA 1
ATOM 1329 C C . GLU A 1 183 ? -21.012 23.756 2.417 1.00 84.44 183 GLU A C 1
ATOM 1331 O O . GLU A 1 183 ? -21.082 24.580 1.503 1.00 84.44 183 GLU A O 1
ATOM 1336 N N . SER A 1 184 ? -21.572 24.027 3.602 1.00 74.94 184 SER A N 1
ATOM 1337 C CA . SER A 1 184 ? -22.381 25.229 3.829 1.00 74.94 184 SER A CA 1
ATOM 1338 C C . SER A 1 184 ? -21.525 26.500 3.959 1.00 74.94 184 SER A C 1
ATOM 1340 O O . SER A 1 184 ? -21.130 26.891 5.058 1.00 74.94 184 SER A O 1
ATOM 1342 N N . GLY A 1 185 ? -21.251 27.171 2.837 1.00 73.19 185 GLY A N 1
ATOM 1343 C CA . GLY A 1 185 ? -20.645 28.512 2.759 1.00 73.19 185 GLY A CA 1
ATOM 1344 C C . GLY A 1 185 ? -19.133 28.572 3.015 1.00 73.19 185 GLY A C 1
ATOM 1345 O O . GLY A 1 185 ? -18.439 29.340 2.354 1.00 73.19 185 GLY A O 1
ATOM 1346 N N . SER A 1 186 ? -18.625 27.722 3.904 1.00 76.75 186 SER A N 1
ATOM 1347 C CA . SER A 1 186 ? -17.204 27.478 4.150 1.00 76.75 186 SER A CA 1
ATOM 1348 C C . SER A 1 186 ? -17.020 25.980 4.349 1.00 76.75 186 SER A C 1
ATOM 1350 O O . SER A 1 186 ? -17.671 25.415 5.222 1.00 76.75 186 SER A O 1
ATOM 1352 N N . SER A 1 187 ? -16.154 25.330 3.569 1.00 79.56 187 SER A N 1
ATOM 1353 C CA . SER A 1 187 ? -15.877 23.903 3.756 1.00 79.56 187 SER A CA 1
ATOM 1354 C C . SER A 1 187 ? -15.185 23.676 5.101 1.00 79.56 187 SER A C 1
ATOM 1356 O O . SER A 1 187 ? -14.044 24.103 5.286 1.00 79.56 187 SER A O 1
ATOM 1358 N N . TYR A 1 188 ? -15.869 23.024 6.042 1.00 86.12 188 TYR A N 1
ATOM 1359 C CA . TYR A 1 188 ? -15.289 22.604 7.320 1.00 86.12 188 TYR A CA 1
ATOM 1360 C C . TYR A 1 188 ? -15.616 21.142 7.599 1.00 86.12 188 TYR A C 1
ATOM 1362 O O . TYR A 1 188 ? -16.680 20.644 7.235 1.00 86.12 188 TYR A O 1
ATOM 1370 N N . SER A 1 189 ? -14.691 20.457 8.255 1.00 89.12 189 SER A N 1
ATOM 1371 C CA . SER A 1 189 ? -14.835 19.064 8.652 1.00 89.12 189 SER A CA 1
ATOM 1372 C C . SER A 1 189 ? -14.996 18.956 10.159 1.00 89.12 189 SER A C 1
ATOM 1374 O O . SER A 1 189 ? -14.394 19.725 10.906 1.00 89.12 189 SER A O 1
ATOM 1376 N N . TYR A 1 190 ? -15.820 18.021 10.613 1.00 90.19 190 TYR A N 1
ATOM 1377 C CA . TYR A 1 190 ? -16.093 17.797 12.029 1.00 90.19 190 TYR A CA 1
ATOM 1378 C C . TYR A 1 190 ? -16.437 16.332 12.290 1.00 90.19 190 TYR A C 1
ATOM 1380 O O . TYR A 1 190 ? -16.817 15.594 11.383 1.00 90.19 190 TYR A O 1
ATOM 1388 N N . CYS A 1 191 ? -16.287 15.916 13.544 1.00 91.31 191 CYS A N 1
ATOM 1389 C CA . CYS A 1 191 ? -16.647 14.576 13.986 1.00 91.31 191 CYS A CA 1
ATOM 1390 C C . CYS A 1 191 ? -18.114 14.548 14.426 1.00 91.31 191 CYS A C 1
ATOM 1392 O O . CYS A 1 191 ? -18.571 15.451 15.130 1.00 91.31 191 CYS A O 1
ATOM 1394 N N . THR A 1 192 ? -18.857 13.528 14.005 1.00 91.56 192 THR A N 1
ATOM 1395 C CA . THR A 1 192 ? -20.269 13.332 14.358 1.00 91.56 192 THR A CA 1
ATOM 1396 C C . THR A 1 192 ? -20.598 11.849 14.471 1.00 91.56 192 THR A C 1
ATOM 1398 O O . THR A 1 192 ? -20.002 11.019 13.796 1.00 91.56 192 THR A O 1
ATOM 1401 N N . THR A 1 193 ? -21.572 11.505 15.308 1.00 89.50 193 THR A N 1
ATOM 1402 C CA . THR A 1 193 ? -22.142 10.148 15.417 1.00 89.50 193 THR A CA 1
ATOM 1403 C C . THR A 1 193 ? -23.392 9.967 14.555 1.00 89.50 193 THR A C 1
ATOM 1405 O O . THR A 1 193 ? -23.918 8.863 14.430 1.00 89.50 193 THR A O 1
ATOM 1408 N N . THR A 1 194 ? -23.870 11.053 13.947 1.00 85.25 194 THR A N 1
ATOM 1409 C CA . THR A 1 194 ? -25.031 11.062 13.054 1.00 85.25 194 THR A CA 1
ATOM 1410 C C . THR A 1 194 ? -24.524 11.213 11.624 1.00 85.25 194 THR A C 1
ATOM 1412 O O . THR A 1 194 ? -23.844 12.213 11.360 1.00 85.25 194 THR A O 1
ATOM 1415 N N . PRO A 1 195 ? -24.807 10.269 10.707 1.00 68.25 195 PRO A N 1
ATOM 1416 C CA . PRO A 1 195 ? -24.514 10.476 9.295 1.00 68.25 195 PRO A CA 1
ATOM 1417 C C . PRO A 1 195 ? -25.267 11.720 8.809 1.00 68.25 195 PRO A C 1
ATOM 1419 O O . PRO A 1 195 ? -26.389 11.975 9.244 1.00 68.25 195 PRO A O 1
ATOM 1422 N N . ALA A 1 196 ? -24.624 12.524 7.962 1.00 64.81 196 ALA A N 1
ATOM 1423 C CA . ALA A 1 196 ? -25.311 13.622 7.295 1.00 64.81 196 ALA A CA 1
ATOM 1424 C C . ALA A 1 196 ? -26.367 13.028 6.351 1.00 64.81 196 ALA A C 1
ATOM 1426 O O . ALA A 1 196 ? -26.014 12.218 5.492 1.00 64.81 196 ALA A O 1
ATOM 1427 N N . ASP A 1 197 ? -27.632 13.393 6.563 1.00 59.34 197 ASP A N 1
ATOM 1428 C CA . ASP A 1 197 ? -28.734 13.101 5.637 1.00 59.34 197 ASP A CA 1
ATOM 1429 C C . ASP A 1 197 ? -28.592 13.891 4.324 1.00 59.34 197 ASP A C 1
ATOM 1431 O O . ASP A 1 197 ? -28.171 15.075 4.380 1.00 59.34 197 ASP A O 1
#

pLDDT: mean 74.59, std 12.93, range [47.38, 95.31]

Sequence (197 aa):
MLSLLSVLARGRVALLGAALALLAGCDNECSFDERCNGNVRETCGEGADQMFGRRIARSPCTAPNDVCVDRNGAAECVAPALTECEPSTDPRCHGDTVVSCGATGFERLAVCDEAYSVCRESQFKDQRWAACLYDPEIPCGNGSSSRCEGTIRLECSLAFGRFVASDCAAEMSDPAAVCVTSESGSSYSYCTTTPAD